Protein AF-A0A0H2MCK0-F1 (afdb_monomer)

Organism: NCBI:txid1489064

Sequence (229 aa):
MLGPLFRTRRDDGDRNYIALLSLKLLLLAFFIMLNAISSYEEEKARAVLESVNNTFRGDASHMERYASFDQALDNLDDKADLVTEIERLFETTIPAVEREQGSTQNFLRLKLPVDAMFLGDEVELASGRELLLKRLAQSLQKLDAEGSYYEFEFLYGTTARNTDTQVVSFDLILKRLEVTANEVLTAGIPKERLAVGLQPNRAGSVFVVIRIYDQVPPNITFSSYREER

Solvent-accessible surface area (backbone atoms only — not comparable to full-atom values): 13348 Å² total; per-residue (Å²): 139,90,82,84,91,81,80,86,85,77,73,68,66,60,53,53,53,50,52,51,50,53,50,52,51,50,51,50,53,48,52,53,52,53,48,54,52,52,52,51,50,51,53,49,52,48,52,50,51,48,48,51,48,53,63,62,64,69,44,83,82,52,75,80,70,78,72,84,86,83,77,63,87,83,59,53,64,64,39,36,51,47,51,50,51,53,50,49,56,45,46,77,74,35,82,71,56,40,77,45,92,87,53,54,60,48,29,44,40,38,38,29,43,42,65,73,50,20,44,72,95,49,60,48,66,27,91,64,46,68,60,49,43,31,51,50,25,53,61,54,49,53,42,52,74,72,60,36,30,60,40,40,35,42,30,43,28,30,66,59,94,88,66,100,69,81,80,73,52,66,67,54,54,53,47,30,51,51,48,51,50,52,49,39,46,73,34,58,42,55,72,95,34,56,46,77,51,76,34,74,71,38,53,66,28,30,34,46,35,38,39,53,36,83,50,76,75,78,84,84,47,85,84,73,68,71,83,85,127

Secondary structure (DSSP, 8-state):
----------SHHHHHHHHHHHHHHHHHHHHHHHHHHHHHHHHHHHHHHHHHHHHHHSSTTTTTS-S--SSTTSSHHHHHHHHHHHHHHHHHH-TT-EEPTT--SSEEEEEEEGGGTBSTTSSSBPTTHHHHHHHHHHHHHHHHHTT-EEEEEEEEEEPPS---S----HHHHHHHHHHHHHHHHHHT--GGGEEEEEEET-TTEEEEEEEEESSPPP---GGG-----

Radius of gyration: 33.07 Å; Cα contacts (8 Å, |Δi|>4): 226; chains: 1; bounding box: 68×60×114 Å

InterPro domains:
  IPR025713 Motility protein B-like, N-terminal domain [PF13677] (26-56)

Nearest PDB structures (foldseek):
  3khn-assembly1_A  TM=6.097E-01  e=7.964E-07  Nitratidesulfovibrio vulgaris str. Hildenborough
  2zov-assembly1_A-2  TM=6.038E-01  e=8.479E-07  Salmonella enterica subsp. enterica serovar Typhimurium
  3s0w-assembly1_A  TM=5.881E-01  e=5.228E-06  Helicobacter pylori 26695
  3s0h-assembly1_A  TM=5.928E-01  e=8.636E-06  Helicobacter pylori
  3s0y-assembly1_A  TM=5.884E-01  e=2.356E-05  Helicobacter pylori 26695

pLDDT: mean 77.0, std 18.53, range [34.53, 97.38]

Foldseek 3Di:
DDDDDDDDPDDPVVVVVVVVVVVVVVVVVVVVVVVVVVVVVVVVVVVVVVVVCVVVVPPPVPVVPPQDPDPCPPCLVVLQVLLVVLVVLCCVQQVQKDWDPPADSQKTKIKHFPVS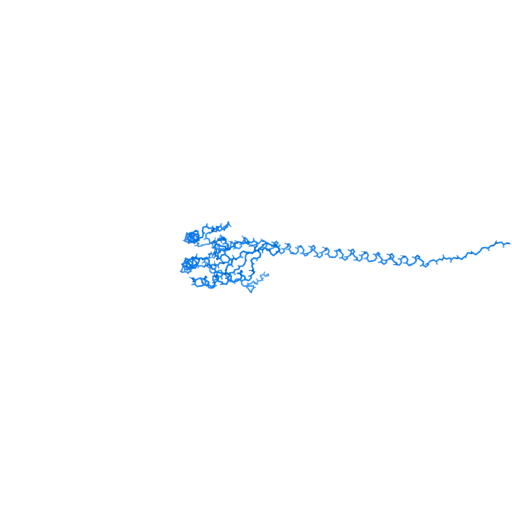QAPDLALHGDPCNLVSLLVNLVSVVVCVVVQKDKAKEKEAEDEPPDDPPDPSDPVSVVSSQVNVLVSNVVSPDDPVRYYYYYDYPGHRIMMIMMGIGRHDPPPDDVVVDDDPD

Structure (mmCIF, N/CA/C/O backbone):
data_AF-A0A0H2MCK0-F1
#
_entry.id   AF-A0A0H2MCK0-F1
#
loop_
_atom_site.group_PDB
_atom_site.id
_atom_site.type_symbol
_atom_site.label_atom_id
_atom_site.label_alt_id
_atom_site.label_comp_id
_atom_site.label_asym_id
_atom_site.label_entity_id
_atom_site.label_seq_id
_atom_site.pdbx_PDB_ins_code
_atom_site.Cartn_x
_atom_site.Cartn_y
_atom_site.Cartn_z
_atom_site.occupancy
_atom_site.B_iso_or_equiv
_atom_site.auth_seq_id
_atom_site.auth_comp_id
_atom_site.auth_asym_id
_atom_site.auth_atom_id
_atom_site.pdbx_PDB_model_num
ATOM 1 N N . MET A 1 1 ? 53.437 -29.732 -97.370 1.00 44.78 1 MET A N 1
ATOM 2 C CA . MET A 1 1 ? 53.640 -28.432 -96.696 1.00 44.78 1 MET A CA 1
ATOM 3 C C . MET A 1 1 ? 52.509 -28.239 -95.697 1.00 44.78 1 MET A C 1
ATOM 5 O O . MET A 1 1 ? 51.372 -28.081 -96.116 1.00 44.78 1 MET A O 1
ATOM 9 N N . LEU A 1 2 ? 52.809 -28.373 -94.401 1.00 56.62 2 LEU A N 1
ATOM 10 C CA . LEU A 1 2 ? 51.898 -28.070 -93.290 1.00 56.62 2 LEU A CA 1
ATOM 11 C C . LEU A 1 2 ? 52.012 -26.578 -92.933 1.00 56.62 2 LEU A C 1
ATOM 13 O O . LEU A 1 2 ? 53.124 -26.065 -92.847 1.00 56.62 2 LEU A O 1
ATOM 17 N N . GLY A 1 3 ? 50.881 -25.920 -92.667 1.00 47.59 3 GLY A N 1
ATOM 18 C CA . GLY A 1 3 ? 50.793 -24.571 -92.094 1.00 47.59 3 GLY A CA 1
ATOM 19 C C . GLY A 1 3 ? 49.384 -24.323 -91.524 1.00 47.59 3 GLY A C 1
ATOM 20 O O . GLY A 1 3 ? 48.430 -24.871 -92.073 1.00 47.59 3 GLY A O 1
ATOM 21 N N . PRO A 1 4 ? 49.234 -23.618 -90.386 1.00 60.22 4 PRO A N 1
ATOM 22 C CA . PRO A 1 4 ? 48.355 -24.075 -89.309 1.00 60.22 4 PRO A CA 1
ATOM 23 C C . PRO A 1 4 ? 46.981 -23.393 -89.237 1.00 60.22 4 PRO A C 1
ATOM 25 O O . PRO A 1 4 ? 46.808 -22.214 -89.533 1.00 60.22 4 PRO A O 1
ATOM 28 N N . LEU A 1 5 ? 46.017 -24.161 -88.726 1.00 59.56 5 LEU A N 1
ATOM 29 C CA . LEU A 1 5 ? 44.735 -23.698 -88.205 1.00 59.56 5 LEU A CA 1
ATOM 30 C C . LEU A 1 5 ? 44.951 -23.031 -86.837 1.00 59.56 5 LEU A C 1
ATOM 32 O O . LEU A 1 5 ? 45.031 -23.723 -85.824 1.00 59.56 5 LEU A O 1
ATOM 36 N N . PHE A 1 6 ? 44.983 -21.701 -86.778 1.00 58.12 6 PHE A N 1
ATOM 37 C CA . PHE A 1 6 ? 44.775 -20.976 -85.521 1.00 58.12 6 PHE A CA 1
ATOM 38 C C . PHE A 1 6 ? 43.353 -20.417 -85.488 1.00 58.12 6 PHE A C 1
ATOM 40 O O . PHE A 1 6 ? 43.065 -19.346 -86.013 1.00 58.12 6 PHE A O 1
ATOM 47 N N . ARG A 1 7 ? 42.442 -21.170 -84.860 1.00 59.59 7 ARG A N 1
ATOM 48 C CA . ARG A 1 7 ? 41.160 -20.640 -84.383 1.00 59.59 7 ARG A CA 1
ATOM 49 C C . ARG A 1 7 ? 41.410 -19.915 -83.063 1.00 59.59 7 ARG A C 1
ATOM 51 O O . ARG A 1 7 ? 41.673 -20.551 -82.047 1.00 59.59 7 ARG A O 1
ATOM 58 N N . THR A 1 8 ? 41.297 -18.595 -83.070 1.00 57.81 8 THR A N 1
ATOM 59 C CA . THR A 1 8 ? 41.189 -17.767 -81.865 1.00 57.81 8 THR A CA 1
ATOM 60 C C . THR A 1 8 ? 39.861 -18.074 -81.172 1.00 57.81 8 THR A C 1
ATOM 62 O O . THR A 1 8 ? 38.806 -17.596 -81.580 1.00 57.81 8 THR A O 1
ATOM 65 N N . ARG A 1 9 ? 39.898 -18.891 -80.116 1.00 56.44 9 ARG A N 1
ATOM 66 C CA . ARG A 1 9 ? 38.809 -18.998 -79.138 1.00 56.44 9 ARG A CA 1
ATOM 67 C C . ARG A 1 9 ? 39.071 -17.925 -78.077 1.00 56.44 9 ARG A C 1
ATOM 69 O O . ARG A 1 9 ? 39.998 -18.076 -77.290 1.00 56.44 9 ARG A O 1
ATOM 76 N N . ARG A 1 10 ? 38.323 -16.820 -78.116 1.00 55.72 10 ARG A N 1
ATOM 77 C CA . ARG A 1 10 ? 38.438 -15.684 -77.185 1.00 55.72 10 ARG A CA 1
ATOM 78 C C . ARG A 1 10 ? 37.078 -15.393 -76.533 1.00 55.72 10 ARG A C 1
ATOM 80 O O . ARG A 1 10 ? 36.082 -15.298 -77.240 1.00 55.72 10 ARG A O 1
ATOM 87 N N . ASP A 1 11 ? 37.112 -15.209 -75.213 1.00 56.41 11 ASP A N 1
ATOM 88 C CA . ASP A 1 11 ? 36.414 -14.149 -74.459 1.00 56.41 11 ASP A CA 1
ATOM 89 C C . ASP A 1 11 ? 34.951 -14.224 -73.982 1.00 56.41 11 ASP A C 1
ATOM 91 O O . ASP A 1 11 ? 34.509 -13.246 -73.381 1.00 56.41 11 ASP A O 1
ATOM 95 N N . ASP A 1 12 ? 34.205 -15.325 -74.097 1.00 56.00 12 ASP A N 1
ATOM 96 C CA . ASP A 1 12 ? 32.858 -15.363 -73.469 1.00 56.00 12 ASP A CA 1
ATOM 97 C C . ASP A 1 12 ? 32.864 -15.786 -71.987 1.00 56.00 12 ASP A C 1
ATOM 99 O O . ASP A 1 12 ? 32.041 -15.317 -71.200 1.00 56.00 12 ASP A O 1
ATOM 103 N N . GLY A 1 13 ? 33.818 -16.629 -71.571 1.00 58.12 13 GLY A N 1
ATOM 104 C CA . GLY A 1 13 ? 33.942 -17.069 -70.175 1.00 58.12 13 GLY A CA 1
ATOM 105 C C . GLY A 1 13 ? 34.328 -15.927 -69.232 1.00 58.12 13 GLY A C 1
ATOM 106 O O . GLY A 1 13 ? 33.640 -15.684 -68.242 1.00 58.12 13 GLY A O 1
ATOM 107 N N . ASP A 1 14 ? 35.374 -15.171 -69.576 1.00 64.56 14 ASP A N 1
ATOM 108 C CA . ASP A 1 14 ? 35.915 -14.098 -68.730 1.00 64.56 14 ASP A CA 1
ATOM 109 C C . ASP A 1 14 ? 34.922 -12.955 -68.508 1.00 64.56 14 ASP A C 1
ATOM 111 O O . ASP A 1 14 ? 34.825 -12.434 -67.400 1.00 64.56 14 ASP A O 1
ATOM 115 N N . ARG A 1 15 ? 34.107 -12.596 -69.508 1.00 69.56 15 ARG A N 1
ATOM 116 C CA . ARG A 1 15 ? 33.104 -11.526 -69.361 1.00 69.56 15 ARG A CA 1
ATOM 117 C C . ARG A 1 15 ? 32.009 -11.884 -68.362 1.00 69.56 15 ARG A C 1
ATOM 119 O O . ARG A 1 15 ? 31.581 -11.021 -67.598 1.00 69.56 15 ARG A O 1
ATOM 126 N N . ASN A 1 16 ? 31.582 -13.146 -68.336 1.00 74.38 16 ASN A N 1
ATOM 127 C CA . ASN A 1 16 ? 30.562 -13.603 -67.396 1.00 74.38 16 ASN A CA 1
ATOM 128 C C . ASN A 1 16 ? 31.119 -13.701 -65.966 1.00 74.38 16 ASN A C 1
ATOM 130 O O . ASN A 1 16 ? 30.451 -13.305 -65.012 1.00 74.38 16 ASN A O 1
ATOM 134 N N . TYR A 1 17 ? 32.372 -14.145 -65.808 1.00 79.38 17 TYR A N 1
ATOM 135 C CA . TYR A 1 17 ? 33.045 -14.134 -64.506 1.00 79.38 17 TYR A CA 1
ATOM 136 C C . TYR A 1 17 ? 33.283 -12.716 -63.989 1.00 79.38 17 TYR A C 1
ATOM 138 O O . TYR A 1 17 ? 33.040 -12.465 -62.811 1.00 79.38 17 TYR A O 1
ATOM 146 N N . ILE A 1 18 ? 33.674 -11.776 -64.854 1.00 83.31 18 ILE A N 1
ATOM 147 C CA . ILE A 1 18 ? 33.818 -10.360 -64.493 1.00 83.31 18 ILE A CA 1
ATOM 148 C C . ILE A 1 18 ? 32.465 -9.784 -64.057 1.00 83.31 18 ILE A C 1
ATOM 150 O O . ILE A 1 18 ? 32.388 -9.176 -62.994 1.00 83.31 18 ILE A O 1
ATOM 154 N N . ALA A 1 19 ? 31.385 -10.035 -64.803 1.00 79.06 19 ALA A N 1
ATOM 155 C CA . ALA A 1 19 ? 30.046 -9.561 -64.446 1.00 79.06 19 ALA A CA 1
ATOM 156 C C . ALA A 1 19 ? 29.551 -10.134 -63.104 1.00 79.06 19 ALA A C 1
ATOM 158 O O . ALA A 1 19 ? 29.024 -9.400 -62.265 1.00 79.06 19 ALA A O 1
ATOM 159 N N . LEU A 1 20 ? 29.765 -11.432 -62.865 1.00 84.62 20 LEU A N 1
ATOM 160 C CA . LEU A 1 20 ? 29.432 -12.083 -61.596 1.00 84.62 20 LEU A CA 1
ATOM 161 C C . LEU A 1 20 ? 30.263 -11.529 -60.437 1.00 84.62 20 LEU A C 1
ATOM 163 O O . LEU A 1 20 ? 29.712 -11.264 -59.369 1.00 84.62 20 LEU A O 1
ATOM 167 N N . LEU A 1 21 ? 31.565 -11.320 -60.637 1.00 87.69 21 LEU A N 1
ATOM 168 C CA . LEU A 1 21 ? 32.451 -10.761 -59.620 1.00 87.69 21 LEU A CA 1
ATOM 169 C C . LEU A 1 21 ? 32.049 -9.321 -59.276 1.00 87.69 21 LEU A C 1
ATOM 171 O O . LEU A 1 21 ? 31.919 -8.988 -58.100 1.00 87.69 21 LEU A O 1
ATOM 175 N N . SER A 1 22 ? 31.766 -8.491 -60.285 1.00 90.00 22 SER A N 1
ATOM 176 C CA . SER A 1 22 ? 31.265 -7.127 -60.097 1.00 90.00 22 SER A CA 1
ATOM 177 C C . SER A 1 22 ? 29.949 -7.103 -59.319 1.00 90.00 22 SER A C 1
ATOM 179 O O . SER A 1 22 ? 29.805 -6.305 -58.395 1.00 90.00 22 SER A O 1
ATOM 181 N N . LEU A 1 23 ? 29.014 -8.011 -59.622 1.00 91.81 23 LEU A N 1
ATOM 182 C CA . LEU A 1 23 ? 27.750 -8.120 -58.892 1.00 91.81 23 LEU A CA 1
ATOM 183 C C . LEU A 1 23 ? 27.964 -8.536 -57.429 1.00 91.81 23 LEU A C 1
ATOM 185 O O . LEU A 1 23 ? 27.338 -7.978 -56.529 1.00 91.81 23 LEU A O 1
ATOM 189 N N . LYS A 1 24 ? 28.862 -9.493 -57.169 1.00 88.00 24 LYS A N 1
ATOM 190 C CA . LYS A 1 24 ? 29.186 -9.932 -55.802 1.00 88.00 24 LYS A CA 1
ATOM 191 C C . LYS A 1 24 ? 29.847 -8.822 -54.989 1.00 88.00 24 LYS A C 1
ATOM 193 O O . LYS A 1 24 ? 29.494 -8.653 -53.826 1.00 88.00 24 LYS A O 1
ATOM 198 N N . LEU A 1 25 ? 30.745 -8.048 -55.596 1.00 91.81 25 LEU A N 1
ATOM 199 C CA . LEU A 1 25 ? 31.379 -6.902 -54.944 1.00 91.81 25 LEU A CA 1
ATOM 200 C C . LEU A 1 25 ? 30.382 -5.769 -54.676 1.00 91.81 25 LEU A C 1
ATOM 202 O O . LEU A 1 25 ? 30.429 -5.177 -53.602 1.00 91.81 25 LEU A O 1
ATOM 206 N N . LEU A 1 26 ? 29.445 -5.512 -55.594 1.00 94.50 26 LEU A N 1
ATOM 207 C CA . LEU A 1 26 ? 28.382 -4.525 -55.390 1.00 94.50 26 LEU A CA 1
ATOM 208 C C . LEU A 1 26 ? 27.462 -4.933 -54.235 1.00 94.50 26 LEU A C 1
ATOM 210 O O . LEU A 1 26 ? 27.181 -4.116 -53.363 1.00 94.50 26 LEU A O 1
ATOM 214 N N . LEU A 1 27 ? 27.045 -6.201 -54.185 1.00 92.81 27 LEU A N 1
ATOM 215 C CA . LEU A 1 27 ? 26.244 -6.721 -53.075 1.00 92.81 27 LEU A CA 1
ATOM 216 C C . LEU A 1 27 ? 27.007 -6.668 -51.750 1.00 92.81 27 LEU A C 1
ATOM 218 O O . LEU A 1 27 ? 26.441 -6.252 -50.746 1.00 92.81 27 LEU A O 1
ATOM 222 N N . LEU A 1 28 ? 28.289 -7.039 -51.734 1.00 92.06 28 LEU A N 1
ATOM 223 C CA . LEU A 1 28 ? 29.119 -6.957 -50.531 1.00 92.06 28 LEU A CA 1
ATOM 224 C C . LEU A 1 28 ? 29.246 -5.511 -50.033 1.00 92.06 28 LEU A C 1
ATOM 226 O O . LEU A 1 28 ? 29.044 -5.255 -48.850 1.00 92.06 28 LEU A O 1
ATOM 230 N N . ALA A 1 29 ? 29.523 -4.564 -50.932 1.00 90.00 29 ALA A N 1
ATOM 231 C CA . ALA A 1 29 ? 29.585 -3.143 -50.600 1.00 90.00 29 ALA A CA 1
ATOM 232 C C . ALA A 1 29 ? 28.236 -2.622 -50.079 1.00 90.00 29 ALA A C 1
ATOM 234 O O . ALA A 1 29 ? 28.202 -1.8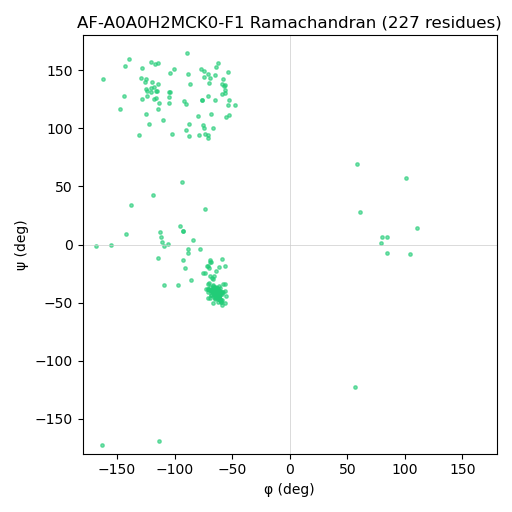77 -49.101 1.00 90.00 29 ALA A O 1
ATOM 235 N N . PHE A 1 30 ? 27.126 -3.063 -50.677 1.00 91.12 30 PHE A N 1
ATOM 236 C CA . PHE A 1 30 ? 25.779 -2.743 -50.215 1.00 91.12 30 PHE A CA 1
ATOM 237 C C . PHE A 1 30 ? 25.510 -3.285 -48.804 1.00 91.12 30 PHE A C 1
ATOM 239 O O . PHE A 1 30 ? 25.021 -2.549 -47.953 1.00 91.12 30 PHE A O 1
ATOM 246 N N . PHE A 1 31 ? 25.890 -4.532 -48.514 1.00 87.62 31 PHE A N 1
ATOM 247 C CA . PHE A 1 31 ? 25.740 -5.117 -47.179 1.00 87.62 31 PHE A CA 1
ATOM 248 C C . PHE A 1 31 ? 26.604 -4.420 -46.123 1.00 87.62 31 PHE A C 1
ATOM 250 O O . PHE A 1 31 ? 26.129 -4.198 -45.011 1.00 87.62 31 PHE A O 1
ATOM 257 N N . ILE A 1 32 ? 27.840 -4.039 -46.458 1.00 84.50 32 ILE A N 1
ATOM 258 C CA . ILE A 1 32 ? 28.708 -3.259 -45.561 1.00 84.50 32 ILE A CA 1
ATOM 259 C C . ILE A 1 32 ? 28.069 -1.896 -45.261 1.00 84.50 32 ILE A C 1
ATOM 261 O O . ILE A 1 32 ? 28.028 -1.483 -44.106 1.00 84.50 32 ILE A O 1
ATOM 265 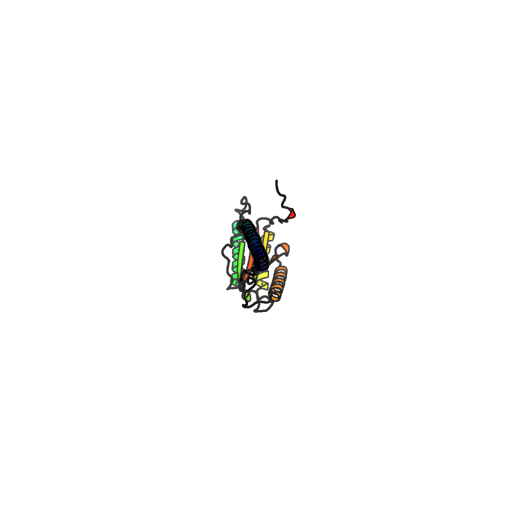N N . MET A 1 33 ? 27.524 -1.224 -46.278 1.00 83.56 33 MET A N 1
ATOM 266 C CA . MET A 1 33 ? 26.844 0.064 -46.122 1.00 83.56 33 MET A CA 1
ATOM 267 C C . MET A 1 33 ? 25.572 -0.052 -45.270 1.00 83.56 33 MET A C 1
ATOM 269 O O . MET A 1 33 ? 25.371 0.754 -44.365 1.00 83.56 33 MET A O 1
ATOM 273 N N . LEU A 1 34 ? 24.746 -1.075 -45.509 1.00 82.25 34 LEU A N 1
ATOM 274 C CA . LEU A 1 34 ? 23.533 -1.337 -44.730 1.00 82.25 34 LEU A CA 1
ATOM 275 C C . LEU A 1 34 ? 23.861 -1.619 -43.256 1.00 82.25 34 LEU A C 1
ATOM 277 O O . LEU A 1 34 ? 23.205 -1.091 -42.363 1.00 82.25 34 LEU A O 1
ATOM 281 N N . ASN A 1 35 ? 24.904 -2.414 -43.001 1.00 74.38 35 ASN A N 1
ATOM 282 C CA . ASN A 1 35 ? 25.360 -2.729 -41.650 1.00 74.38 35 ASN A CA 1
ATOM 283 C C . ASN A 1 35 ? 25.899 -1.476 -40.935 1.00 74.38 35 ASN A C 1
ATOM 285 O O . ASN A 1 35 ? 25.522 -1.207 -39.799 1.00 74.38 35 ASN A O 1
ATOM 289 N N . ALA A 1 36 ? 26.687 -0.647 -41.627 1.00 75.00 36 ALA A N 1
ATOM 290 C CA . ALA A 1 36 ? 27.185 0.610 -41.072 1.00 75.00 36 ALA A CA 1
ATOM 291 C C . ALA A 1 36 ? 26.052 1.583 -40.687 1.00 75.00 36 ALA A C 1
ATOM 293 O O . ALA A 1 36 ? 26.119 2.207 -39.630 1.00 75.00 36 ALA A O 1
ATOM 294 N N . ILE A 1 37 ? 24.996 1.687 -41.504 1.00 70.06 37 ILE A N 1
ATOM 295 C CA . ILE A 1 37 ? 23.820 2.516 -41.187 1.00 70.06 37 ILE A CA 1
ATOM 296 C C . ILE A 1 37 ? 23.038 1.920 -40.005 1.00 70.06 37 ILE A C 1
ATOM 298 O O . ILE A 1 37 ? 22.688 2.647 -39.080 1.00 70.06 37 ILE A O 1
ATOM 302 N N . SER A 1 38 ? 22.828 0.601 -39.985 1.00 62.34 38 SER A N 1
ATOM 303 C CA . SER A 1 38 ? 22.095 -0.078 -38.908 1.00 62.34 38 SER A CA 1
ATOM 304 C C . SER A 1 38 ? 22.816 0.013 -37.556 1.00 62.34 38 SER A C 1
ATOM 306 O O . SER A 1 38 ? 22.171 0.220 -36.531 1.00 62.34 38 SER A O 1
ATOM 308 N N . SER A 1 39 ? 24.150 -0.093 -37.544 1.00 60.25 39 SER A N 1
ATOM 309 C CA . SER A 1 39 ? 24.962 0.079 -36.332 1.00 60.25 39 SER A CA 1
ATOM 310 C C . SER A 1 39 ? 24.917 1.521 -35.819 1.00 60.25 39 SER A C 1
ATOM 312 O O . SER A 1 39 ? 24.901 1.742 -34.611 1.00 60.25 39 SER A O 1
ATOM 314 N N . TYR A 1 40 ? 24.870 2.503 -36.724 1.00 59.41 40 TYR A N 1
ATOM 315 C CA . TYR A 1 40 ? 24.756 3.917 -36.368 1.00 59.41 40 TYR A CA 1
ATOM 316 C C . TYR A 1 40 ? 23.382 4.260 -35.773 1.00 59.41 40 TYR A C 1
ATOM 318 O O . TYR A 1 40 ? 23.289 5.066 -34.847 1.00 59.41 40 TYR A O 1
ATOM 326 N N . GLU A 1 41 ? 22.310 3.636 -36.269 1.00 60.09 41 GLU A N 1
ATOM 327 C CA . GLU A 1 41 ? 20.968 3.773 -35.693 1.00 60.09 41 GLU A CA 1
ATOM 328 C C . GLU A 1 41 ? 20.858 3.118 -34.311 1.00 60.09 41 GLU A C 1
ATOM 330 O O . GLU A 1 41 ? 20.264 3.716 -33.414 1.00 60.09 41 GLU A O 1
ATOM 335 N N . GLU A 1 42 ? 21.473 1.950 -34.093 1.00 59.12 42 GLU A N 1
ATOM 336 C CA . GLU A 1 42 ? 21.489 1.293 -32.778 1.00 59.12 42 GLU A CA 1
ATOM 337 C C . GLU A 1 42 ? 22.285 2.100 -31.739 1.00 59.12 42 GLU A C 1
ATOM 339 O O . GLU A 1 42 ? 21.835 2.271 -30.603 1.00 59.12 42 GLU A O 1
ATOM 344 N N . GLU A 1 43 ? 23.434 2.661 -32.128 1.00 57.34 43 GLU A N 1
ATOM 345 C CA . GLU A 1 43 ? 24.253 3.508 -31.256 1.00 57.34 43 GLU A CA 1
ATOM 346 C C . GLU A 1 43 ? 23.547 4.831 -30.925 1.00 57.34 43 GLU A C 1
ATOM 348 O O . GLU A 1 43 ? 23.530 5.252 -29.768 1.00 57.34 43 GLU A O 1
ATOM 353 N N . LYS A 1 44 ? 22.857 5.445 -31.896 1.00 56.59 44 LYS A N 1
ATOM 354 C CA . LYS A 1 44 ? 22.000 6.615 -31.651 1.00 56.59 44 LYS A CA 1
ATOM 355 C C . LYS A 1 44 ? 20.803 6.297 -30.769 1.00 56.59 44 LYS A C 1
ATOM 357 O O . LYS A 1 44 ? 20.492 7.087 -29.884 1.00 56.59 44 LYS A O 1
ATOM 362 N N . ALA A 1 45 ? 20.135 5.167 -30.984 1.00 57.62 45 ALA A N 1
ATOM 363 C CA . ALA A 1 45 ? 19.014 4.749 -30.153 1.00 57.62 45 ALA A CA 1
ATOM 364 C C . ALA A 1 45 ? 19.473 4.498 -28.710 1.00 57.62 45 ALA A C 1
ATOM 366 O O . ALA A 1 45 ? 18.820 4.962 -27.778 1.00 57.62 45 ALA A O 1
ATOM 367 N N . ARG A 1 46 ? 20.635 3.857 -28.514 1.00 60.84 46 ARG A N 1
ATOM 368 C CA . ARG A 1 46 ? 21.265 3.720 -27.192 1.00 60.84 46 ARG A CA 1
ATOM 369 C C . ARG A 1 46 ? 21.624 5.066 -26.583 1.00 60.84 46 ARG A C 1
ATOM 371 O O . ARG A 1 46 ? 21.269 5.283 -25.434 1.00 60.84 46 ARG A O 1
ATOM 378 N N . ALA A 1 47 ? 22.247 5.973 -27.332 1.00 61.88 47 ALA A N 1
ATOM 379 C CA . ALA A 1 47 ? 22.618 7.297 -26.835 1.00 61.88 47 ALA A CA 1
ATOM 380 C C . ALA A 1 47 ? 21.392 8.145 -26.458 1.00 61.88 47 ALA A C 1
ATOM 382 O O . ALA A 1 47 ? 21.412 8.845 -25.450 1.00 61.88 47 ALA A O 1
ATOM 383 N N . VAL A 1 48 ? 20.294 8.052 -27.217 1.00 61.16 48 VAL A N 1
ATOM 384 C CA . VAL A 1 48 ? 19.024 8.716 -26.888 1.00 61.16 48 VAL A CA 1
ATOM 385 C C . VAL A 1 48 ? 18.386 8.079 -25.655 1.00 61.16 48 VAL A C 1
ATOM 387 O O . VAL A 1 48 ? 17.985 8.803 -24.750 1.00 61.16 48 VAL A O 1
ATOM 390 N N . LEU A 1 49 ? 18.329 6.747 -25.570 1.00 64.94 49 LEU A N 1
ATOM 391 C CA . LEU A 1 49 ? 17.805 6.046 -24.393 1.00 64.94 49 LEU A CA 1
ATOM 392 C C . LEU A 1 49 ? 18.648 6.315 -23.143 1.00 64.94 49 LEU A C 1
ATOM 394 O O . LEU A 1 49 ? 18.092 6.471 -22.062 1.00 64.94 49 LEU A O 1
ATOM 398 N N . GLU A 1 50 ? 19.968 6.403 -23.276 1.00 62.53 50 GLU A N 1
ATOM 399 C CA . GLU A 1 50 ? 20.893 6.739 -22.196 1.00 62.53 50 GLU A CA 1
ATOM 400 C C . GLU A 1 50 ? 20.778 8.210 -21.795 1.00 62.53 50 GLU A C 1
ATOM 402 O O . GLU A 1 50 ? 20.775 8.502 -20.605 1.00 62.53 50 GLU A O 1
ATOM 407 N N . SER A 1 51 ? 20.590 9.125 -22.751 1.00 53.91 51 SER A N 1
ATOM 408 C CA . SER A 1 51 ? 20.319 10.538 -22.473 1.00 53.91 51 SER A CA 1
ATOM 409 C C . SER A 1 51 ? 18.985 10.713 -21.757 1.00 53.91 51 SER A C 1
ATOM 411 O O . SER A 1 51 ? 18.943 11.392 -20.744 1.00 53.91 51 SER A O 1
ATOM 413 N N . VAL A 1 52 ? 17.914 10.066 -22.224 1.00 59.34 52 VAL A N 1
ATOM 414 C CA . VAL A 1 52 ? 16.599 10.064 -21.563 1.00 59.34 52 VAL A CA 1
ATOM 415 C C . VAL A 1 52 ? 16.735 9.476 -20.161 1.00 59.34 52 VAL A C 1
ATOM 417 O O . VAL A 1 52 ? 16.330 10.096 -19.186 1.00 59.34 52 VAL A O 1
ATOM 420 N N . ASN A 1 53 ? 17.378 8.319 -20.025 1.00 58.47 53 ASN A N 1
ATOM 421 C CA . ASN A 1 53 ? 17.582 7.686 -18.729 1.00 58.47 53 ASN A CA 1
ATOM 422 C C . ASN A 1 53 ? 18.455 8.542 -17.798 1.00 58.47 53 ASN A C 1
ATOM 424 O O . ASN A 1 53 ? 18.147 8.615 -16.622 1.00 58.47 53 ASN A O 1
ATOM 428 N N . ASN A 1 54 ? 19.491 9.235 -18.277 1.00 58.38 54 ASN A N 1
ATOM 429 C CA . ASN A 1 54 ? 20.289 10.152 -17.453 1.00 58.38 54 ASN A CA 1
ATOM 430 C C . ASN A 1 54 ? 19.521 11.425 -17.083 1.00 58.38 54 ASN A C 1
ATOM 432 O O . ASN A 1 54 ? 19.614 11.865 -15.941 1.00 58.38 54 ASN A O 1
ATOM 436 N N . THR A 1 55 ? 18.724 11.978 -17.999 1.00 59.91 55 THR A N 1
ATOM 437 C CA . THR A 1 55 ? 17.861 13.135 -17.728 1.00 59.91 55 THR A CA 1
ATOM 438 C C . THR A 1 55 ? 16.763 12.790 -16.716 1.00 59.91 55 THR A C 1
ATOM 440 O O . THR A 1 55 ? 16.475 13.605 -15.850 1.00 59.91 55 THR A O 1
ATOM 443 N N . PHE A 1 56 ? 16.206 11.574 -16.749 1.00 56.59 56 PHE A N 1
ATOM 444 C CA . PHE A 1 56 ? 15.168 11.132 -15.804 1.00 56.59 56 PHE A CA 1
ATOM 445 C C . PHE A 1 56 ? 15.704 10.398 -14.560 1.00 56.59 56 PHE A C 1
ATOM 447 O O . PHE A 1 56 ? 14.974 10.231 -13.585 1.00 56.59 56 PHE A O 1
ATOM 454 N N . ARG A 1 57 ? 16.978 9.980 -14.537 1.00 51.41 57 ARG A N 1
ATOM 455 C CA . ARG A 1 57 ? 17.659 9.481 -13.324 1.00 51.41 57 ARG A CA 1
ATOM 456 C C . ARG A 1 57 ? 18.004 10.604 -12.354 1.00 51.41 57 ARG A C 1
ATOM 458 O O . ARG A 1 57 ? 18.129 10.346 -11.161 1.00 51.41 57 ARG A O 1
ATOM 465 N N . GLY A 1 58 ? 18.135 11.830 -12.848 1.00 47.75 58 GLY A N 1
ATOM 466 C CA . GLY A 1 58 ? 18.409 13.016 -12.049 1.00 47.75 58 GLY A CA 1
ATOM 467 C C . GLY A 1 58 ? 17.159 13.786 -11.630 1.00 47.75 58 GLY A C 1
ATOM 468 O O . GLY A 1 58 ? 17.125 14.972 -11.903 1.00 47.75 58 GLY A O 1
ATOM 469 N N . ASP A 1 59 ? 16.163 13.149 -10.998 1.00 45.66 59 ASP A N 1
ATOM 470 C CA . ASP A 1 59 ? 15.202 13.872 -10.123 1.00 45.66 59 ASP A CA 1
ATOM 471 C C . ASP A 1 59 ? 14.292 12.976 -9.249 1.00 45.66 59 ASP A C 1
ATOM 473 O O . ASP A 1 59 ? 13.523 13.469 -8.432 1.00 45.66 59 ASP A O 1
ATOM 477 N N . ALA A 1 60 ? 14.370 11.640 -9.320 1.00 43.44 60 ALA A N 1
ATOM 478 C CA . ALA A 1 60 ? 13.560 10.799 -8.418 1.00 43.44 60 ALA A CA 1
ATOM 479 C C . ALA A 1 60 ? 14.005 10.881 -6.938 1.00 43.44 60 ALA A C 1
ATOM 481 O O . ALA A 1 60 ? 13.268 10.470 -6.048 1.00 43.44 60 ALA A O 1
ATOM 482 N N . SER A 1 61 ? 15.203 11.414 -6.673 1.00 40.06 61 SER A N 1
ATOM 483 C CA . SER A 1 61 ? 15.757 11.677 -5.334 1.00 40.06 61 SER A CA 1
ATOM 484 C C . SER A 1 61 ? 15.768 13.163 -4.948 1.00 40.06 61 SER A C 1
ATOM 486 O O . SER A 1 61 ? 16.257 13.525 -3.879 1.00 40.06 61 SER A O 1
ATOM 488 N N . HIS A 1 62 ? 15.277 14.048 -5.818 1.00 38.09 62 HIS A N 1
ATOM 489 C CA . HIS A 1 62 ? 15.267 15.497 -5.598 1.00 38.09 62 HIS A CA 1
ATOM 490 C C . HIS A 1 62 ? 13.848 16.072 -5.470 1.00 38.09 62 HIS A C 1
ATOM 492 O O . HIS A 1 62 ? 13.693 17.155 -4.902 1.00 38.09 62 HIS A O 1
ATOM 498 N N . MET A 1 63 ? 12.810 15.291 -5.794 1.00 37.59 63 MET A N 1
ATOM 499 C CA . MET A 1 63 ? 11.426 15.589 -5.400 1.00 37.59 63 MET A CA 1
ATOM 500 C C . MET A 1 63 ? 11.216 15.683 -3.871 1.00 37.59 63 MET A C 1
ATOM 502 O O . MET A 1 63 ? 10.200 16.203 -3.424 1.00 37.59 63 MET A O 1
ATOM 506 N N . GLU A 1 64 ? 12.185 15.252 -3.054 1.00 41.75 64 GLU A N 1
ATOM 507 C CA . GLU A 1 64 ? 12.192 15.445 -1.593 1.00 41.75 64 GLU A CA 1
ATOM 508 C C . GLU A 1 64 ? 12.596 16.867 -1.147 1.00 41.75 64 GLU A C 1
ATOM 510 O O . GLU A 1 64 ? 12.566 17.155 0.047 1.00 41.75 64 GLU A O 1
ATOM 515 N N . ARG A 1 65 ? 12.983 17.778 -2.057 1.00 36.94 65 ARG A N 1
ATOM 516 C CA . ARG A 1 65 ? 13.648 19.043 -1.677 1.00 36.94 65 ARG A CA 1
ATOM 517 C C . ARG A 1 65 ? 12.881 20.345 -1.915 1.00 36.94 65 ARG A C 1
ATOM 519 O O . ARG A 1 65 ? 13.453 21.412 -1.714 1.00 36.94 65 ARG A O 1
ATOM 526 N N . TYR A 1 66 ? 11.594 20.276 -2.248 1.00 35.69 66 TYR A N 1
ATOM 527 C CA . TYR A 1 66 ? 10.717 21.454 -2.332 1.00 35.69 66 TYR A CA 1
ATOM 528 C C . TYR A 1 66 ? 9.541 21.382 -1.348 1.00 35.69 66 TYR A C 1
ATOM 530 O O . TYR A 1 66 ? 8.413 21.723 -1.684 1.00 35.69 66 TYR A O 1
ATOM 538 N N . ALA A 1 67 ? 9.794 20.958 -0.109 1.00 38.78 67 ALA A N 1
ATOM 539 C CA . ALA A 1 67 ? 8.995 21.428 1.018 1.00 38.78 67 ALA A CA 1
ATOM 540 C C . ALA A 1 67 ? 9.701 22.683 1.542 1.00 38.78 67 ALA A C 1
ATOM 542 O O . ALA A 1 67 ? 10.740 22.589 2.194 1.00 38.78 67 ALA A O 1
ATOM 543 N N . SER A 1 68 ? 9.210 23.856 1.143 1.00 34.53 68 SER A N 1
ATOM 544 C CA . SER A 1 68 ? 9.758 25.148 1.551 1.00 34.53 68 SER A CA 1
ATOM 545 C C . SER A 1 68 ? 9.858 25.225 3.074 1.00 34.53 68 SER A C 1
ATOM 547 O O . SER A 1 68 ? 8.858 25.270 3.787 1.00 34.53 68 SER A O 1
ATOM 549 N N . PHE A 1 69 ? 11.095 25.228 3.556 1.00 41.81 69 PHE A N 1
ATOM 550 C CA . PHE A 1 69 ? 11.454 25.502 4.934 1.00 41.81 69 PHE A CA 1
ATOM 551 C C . PHE A 1 69 ? 11.323 27.008 5.152 1.00 41.81 69 PHE A C 1
ATOM 553 O O . PHE A 1 69 ? 12.180 27.752 4.690 1.00 41.81 69 PHE A O 1
ATOM 560 N N . ASP A 1 70 ? 10.244 27.455 5.799 1.00 36.03 70 ASP A N 1
ATOM 561 C CA . ASP A 1 70 ? 10.275 28.760 6.480 1.00 36.03 70 ASP A CA 1
ATOM 562 C C . ASP A 1 70 ? 9.278 28.945 7.644 1.00 36.03 70 ASP A C 1
ATOM 564 O O . ASP A 1 70 ? 9.304 29.991 8.286 1.00 36.03 70 ASP A O 1
ATOM 568 N N . GLN A 1 71 ? 8.433 27.961 8.003 1.00 36.34 71 GLN A N 1
ATOM 569 C CA . GLN A 1 71 ? 7.513 28.110 9.159 1.00 36.34 71 GLN A CA 1
ATOM 570 C C . GLN A 1 71 ? 7.292 26.853 10.035 1.00 36.34 71 GLN A C 1
ATOM 572 O O . GLN A 1 71 ? 6.448 26.874 10.922 1.00 36.34 71 GLN A O 1
ATOM 577 N N . ALA A 1 72 ? 8.046 25.765 9.850 1.00 42.88 72 ALA A N 1
ATOM 578 C CA . ALA A 1 72 ? 7.666 24.442 10.372 1.00 42.88 72 ALA A CA 1
ATOM 579 C C . ALA A 1 72 ? 8.269 24.023 11.731 1.00 42.88 72 ALA A C 1
ATOM 581 O O . ALA A 1 72 ? 8.237 22.842 12.043 1.00 42.88 72 ALA A O 1
ATOM 582 N N . LEU A 1 73 ? 8.837 24.912 12.554 1.00 43.97 73 LEU A N 1
ATOM 583 C CA . LEU A 1 73 ? 9.478 24.450 13.802 1.00 43.97 73 LEU A CA 1
ATOM 584 C C . LEU A 1 73 ? 8.492 23.963 14.885 1.00 43.97 73 LEU A C 1
ATOM 586 O O . LEU A 1 73 ? 8.924 23.245 15.776 1.00 43.97 73 LEU A O 1
ATOM 590 N N . ASP A 1 74 ? 7.206 24.320 14.800 1.00 45.47 74 ASP A N 1
ATOM 591 C CA . ASP A 1 74 ? 6.196 24.006 15.832 1.00 45.47 74 ASP A CA 1
ATOM 592 C C . ASP A 1 74 ? 5.457 22.668 15.586 1.00 45.47 74 ASP A C 1
ATOM 594 O O . ASP A 1 74 ? 4.954 22.067 16.522 1.00 45.47 74 ASP A O 1
ATOM 598 N N . ASN A 1 75 ? 5.453 22.148 14.345 1.00 55.22 75 ASN A N 1
ATOM 599 C CA . ASN A 1 75 ? 4.673 20.956 13.943 1.00 55.22 75 ASN A CA 1
ATOM 600 C C . ASN A 1 75 ? 5.538 19.721 13.606 1.00 55.22 75 ASN A C 1
ATOM 602 O O . ASN A 1 75 ? 5.036 18.737 13.057 1.00 55.22 75 ASN A O 1
ATOM 606 N N . LEU A 1 76 ? 6.856 19.775 13.832 1.00 59.47 76 LEU A N 1
ATOM 607 C CA . LEU A 1 76 ? 7.749 18.649 13.523 1.00 59.47 76 LEU A CA 1
ATOM 608 C C . LEU A 1 76 ? 7.525 17.461 14.471 1.00 59.47 76 LEU A C 1
ATOM 610 O O . LEU A 1 76 ? 7.548 16.314 14.018 1.00 59.47 76 LEU A O 1
ATOM 614 N N . ASP A 1 77 ? 7.298 17.745 15.755 1.00 64.88 77 ASP A N 1
ATOM 615 C CA . ASP A 1 77 ? 7.155 16.724 16.797 1.00 64.88 77 ASP A CA 1
ATOM 616 C C . ASP A 1 77 ? 5.859 15.914 16.605 1.00 64.88 77 ASP A C 1
ATOM 618 O O . ASP A 1 77 ? 5.905 14.683 16.587 1.00 64.88 77 ASP A O 1
ATOM 622 N N . ASP A 1 78 ? 4.737 16.575 16.300 1.00 71.38 78 ASP A N 1
ATOM 623 C CA . ASP A 1 78 ? 3.435 15.916 16.104 1.00 71.38 78 ASP A CA 1
ATOM 624 C C . ASP A 1 78 ? 3.438 14.921 14.926 1.00 71.38 78 ASP A C 1
ATOM 626 O O . ASP A 1 78 ? 2.868 13.827 14.995 1.00 71.38 78 ASP A O 1
ATOM 630 N N . LYS A 1 79 ? 4.137 15.254 13.831 1.00 76.50 79 LYS A N 1
ATOM 631 C CA . LYS A 1 79 ? 4.255 14.365 12.661 1.00 76.50 79 LYS A CA 1
ATOM 632 C C . LYS A 1 79 ? 5.130 13.151 12.945 1.00 76.50 79 LYS A C 1
ATOM 634 O O . LYS A 1 79 ? 4.801 12.039 12.522 1.00 76.50 79 LYS A O 1
ATOM 639 N N . ALA A 1 80 ? 6.238 13.354 13.655 1.00 78.19 80 ALA A N 1
ATOM 640 C CA . ALA A 1 80 ? 7.131 12.272 14.051 1.00 78.19 80 ALA A CA 1
ATOM 641 C C . ALA A 1 80 ? 6.431 11.293 15.009 1.00 78.19 80 ALA A C 1
ATOM 643 O O . ALA A 1 80 ? 6.560 10.071 14.851 1.00 78.19 80 ALA A O 1
ATOM 644 N N . ASP A 1 81 ? 5.640 11.819 15.944 1.00 82.94 81 ASP A N 1
ATOM 645 C CA . ASP A 1 81 ? 4.840 11.025 16.872 1.00 82.94 81 ASP A CA 1
ATOM 646 C C . ASP A 1 81 ? 3.779 10.202 16.143 1.00 82.94 81 ASP A C 1
ATOM 648 O O . ASP A 1 81 ? 3.643 9.005 16.410 1.00 82.94 81 ASP A O 1
ATOM 652 N N . LEU A 1 82 ? 3.097 10.781 15.154 1.00 84.12 82 LEU A N 1
ATOM 653 C CA . LEU A 1 82 ? 2.129 10.044 14.349 1.00 84.12 82 LEU A CA 1
ATOM 654 C C . LEU A 1 82 ? 2.774 8.939 13.510 1.00 84.12 82 LEU A C 1
ATOM 656 O O . LEU A 1 82 ? 2.261 7.820 13.466 1.00 84.12 82 LEU A O 1
ATOM 660 N N . VAL A 1 83 ? 3.886 9.226 12.826 1.00 85.38 83 VAL A N 1
ATOM 661 C CA . VAL A 1 83 ? 4.609 8.201 12.056 1.00 85.38 83 VAL A CA 1
ATOM 662 C C . VAL A 1 83 ? 4.986 7.034 12.968 1.00 85.38 83 VAL A C 1
ATOM 664 O O . VAL A 1 83 ? 4.827 5.874 12.586 1.00 85.38 83 VAL A O 1
ATOM 667 N N . THR A 1 84 ? 5.410 7.338 14.194 1.00 86.50 84 THR A N 1
ATOM 668 C CA . THR A 1 84 ? 5.730 6.340 15.216 1.00 86.50 84 THR A CA 1
ATOM 669 C C . THR A 1 84 ? 4.481 5.596 15.714 1.00 86.50 84 THR A C 1
ATOM 671 O O . THR A 1 84 ? 4.532 4.384 15.924 1.00 86.50 84 THR A O 1
ATOM 674 N N . GLU A 1 85 ? 3.344 6.278 15.894 1.00 89.75 85 GLU A N 1
ATOM 675 C CA . GLU A 1 85 ? 2.050 5.667 16.245 1.00 89.75 85 GLU A CA 1
ATOM 676 C C . GLU A 1 85 ? 1.616 4.658 15.175 1.00 89.75 85 GLU A C 1
ATOM 678 O O . GLU A 1 85 ? 1.257 3.523 15.500 1.00 89.75 85 GLU A O 1
ATOM 683 N N . ILE A 1 86 ? 1.696 5.049 13.901 1.00 91.50 86 ILE A N 1
ATOM 684 C CA . ILE A 1 86 ? 1.324 4.202 12.768 1.00 91.50 86 ILE A CA 1
ATOM 685 C C . ILE A 1 86 ? 2.274 3.009 12.652 1.00 91.50 86 ILE A C 1
ATOM 687 O O . ILE A 1 86 ? 1.814 1.880 12.494 1.00 91.50 86 ILE A O 1
ATOM 691 N N . GLU A 1 87 ? 3.584 3.217 12.775 1.00 89.69 87 GLU A N 1
ATOM 692 C CA . GLU A 1 87 ? 4.560 2.124 12.762 1.00 89.69 87 GLU A CA 1
ATOM 693 C C . GLU A 1 87 ? 4.248 1.085 13.848 1.00 89.69 87 GLU A C 1
ATOM 695 O O . GLU A 1 87 ? 4.069 -0.095 13.540 1.00 89.69 87 GLU A O 1
ATOM 700 N N . ARG A 1 88 ? 4.036 1.525 15.095 1.00 90.75 88 ARG A N 1
ATOM 701 C CA . ARG A 1 88 ? 3.658 0.635 16.208 1.00 90.75 88 ARG A CA 1
ATOM 702 C C . ARG A 1 88 ? 2.335 -0.086 15.957 1.00 90.75 88 ARG A C 1
ATOM 704 O O . ARG A 1 88 ? 2.179 -1.254 16.321 1.00 90.75 88 ARG A O 1
ATOM 711 N N . LEU A 1 89 ? 1.360 0.583 15.345 1.00 93.25 89 LEU A N 1
ATOM 712 C CA . LEU A 1 89 ? 0.082 -0.032 14.988 1.00 93.25 89 LEU A CA 1
ATOM 713 C C . LEU A 1 89 ? 0.284 -1.220 14.027 1.00 93.25 89 LEU A C 1
ATOM 715 O O . LEU A 1 89 ? -0.342 -2.273 14.200 1.00 93.25 89 LEU A O 1
ATOM 719 N N . PHE A 1 90 ? 1.182 -1.080 13.053 1.00 93.69 90 PHE A N 1
ATOM 720 C CA . PHE A 1 90 ? 1.532 -2.173 12.152 1.00 93.69 90 PHE A CA 1
ATOM 721 C C . PHE A 1 90 ? 2.349 -3.261 12.851 1.00 93.69 90 PHE A C 1
ATOM 723 O O . PHE A 1 90 ? 1.990 -4.427 12.723 1.00 93.69 90 PHE A O 1
ATOM 730 N N . GLU A 1 91 ? 3.370 -2.914 13.638 1.00 92.25 91 GLU A N 1
ATOM 731 C CA . GLU A 1 91 ? 4.210 -3.886 14.363 1.00 92.25 91 GLU A CA 1
ATOM 732 C C . GLU A 1 91 ? 3.402 -4.764 15.323 1.00 92.25 91 GLU A C 1
ATOM 734 O O . GLU A 1 91 ? 3.609 -5.975 15.411 1.00 92.25 91 GLU A O 1
ATOM 739 N N . THR A 1 92 ? 2.435 -4.165 16.022 1.00 91.56 92 THR A N 1
ATOM 740 C CA . THR A 1 92 ? 1.572 -4.885 16.971 1.00 91.56 92 THR A CA 1
ATOM 741 C C . THR A 1 92 ? 0.602 -5.846 16.290 1.00 91.56 92 THR A C 1
ATOM 743 O O . THR A 1 92 ? 0.199 -6.838 16.899 1.00 91.56 92 THR A O 1
ATOM 746 N N . THR A 1 93 ? 0.223 -5.574 15.039 1.00 90.00 93 THR A N 1
ATOM 747 C CA . THR A 1 93 ? -0.744 -6.397 14.299 1.00 90.00 93 THR A CA 1
ATOM 748 C C . THR A 1 93 ? -0.061 -7.407 13.376 1.00 90.00 93 THR A C 1
ATOM 750 O O . THR A 1 93 ? -0.561 -8.516 13.183 1.00 90.00 93 THR A O 1
ATOM 753 N N . ILE A 1 94 ? 1.080 -7.035 12.796 1.00 91.25 94 ILE A N 1
ATOM 754 C CA . ILE A 1 94 ? 1.831 -7.813 11.814 1.00 91.25 94 ILE A CA 1
ATOM 755 C C . ILE A 1 94 ? 3.302 -7.852 12.255 1.00 91.25 94 ILE A C 1
ATOM 757 O O . ILE A 1 94 ? 4.075 -6.972 11.889 1.00 91.25 94 ILE A O 1
ATOM 761 N N . PRO A 1 95 ? 3.729 -8.904 12.981 1.00 85.38 95 PRO A N 1
ATOM 762 C CA . PRO A 1 95 ? 5.096 -9.000 13.507 1.00 85.38 95 PRO A CA 1
ATOM 763 C C . PRO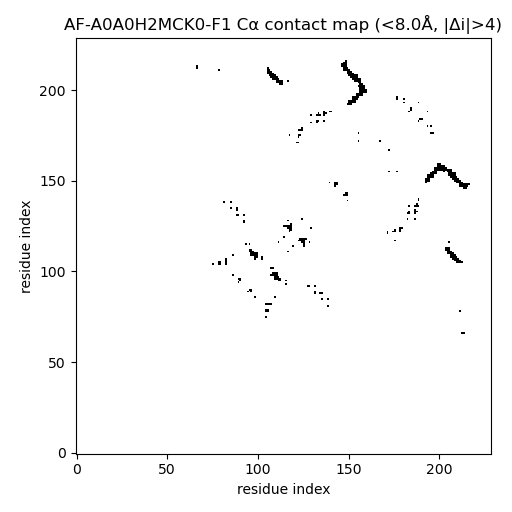 A 1 95 ? 6.201 -9.019 12.440 1.00 85.38 95 PRO A C 1
ATOM 765 O O . PRO A 1 95 ? 7.361 -8.787 12.752 1.00 85.38 95 PRO A O 1
ATOM 768 N N . ALA A 1 96 ? 5.851 -9.339 11.191 1.00 85.88 96 ALA A N 1
ATOM 769 C CA . ALA A 1 96 ? 6.776 -9.417 10.062 1.00 85.88 96 ALA A CA 1
ATOM 770 C C . ALA A 1 96 ? 6.883 -8.103 9.263 1.00 85.88 96 ALA A C 1
ATOM 772 O O . ALA A 1 96 ? 7.393 -8.118 8.144 1.00 85.88 96 ALA A O 1
ATOM 773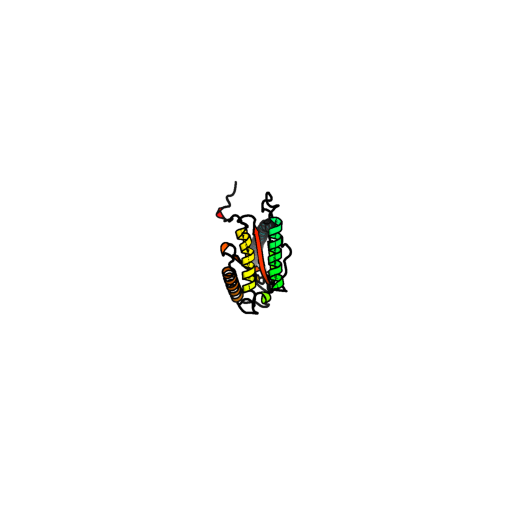 N N . VAL A 1 97 ? 6.346 -6.992 9.777 1.00 92.12 97 VAL A N 1
ATOM 774 C CA . VAL A 1 97 ? 6.485 -5.682 9.132 1.00 92.12 97 VAL A CA 1
ATOM 775 C C . VAL A 1 97 ? 7.928 -5.183 9.229 1.00 92.12 97 VAL A C 1
ATOM 777 O O . VAL A 1 97 ? 8.578 -5.305 10.263 1.00 92.12 97 VAL A O 1
ATOM 780 N N . GLU A 1 98 ? 8.424 -4.603 8.141 1.00 90.62 98 GLU A N 1
ATOM 781 C CA . GLU A 1 98 ? 9.753 -4.002 8.056 1.00 90.62 98 GLU A CA 1
ATOM 782 C C . GLU A 1 98 ? 9.626 -2.539 7.613 1.00 90.62 98 GLU A C 1
ATOM 784 O O . GLU A 1 98 ? 9.024 -2.249 6.577 1.00 90.62 98 GLU A O 1
ATOM 789 N N . ARG A 1 99 ? 10.236 -1.603 8.346 1.00 89.12 99 ARG A N 1
ATOM 790 C CA . ARG A 1 99 ? 10.395 -0.216 7.885 1.00 89.12 99 ARG A CA 1
ATOM 791 C C . ARG A 1 99 ? 11.510 -0.140 6.841 1.00 89.12 99 ARG A C 1
ATOM 793 O O . ARG A 1 99 ? 12.643 -0.546 7.103 1.00 89.12 99 ARG A O 1
ATOM 800 N N . GLU A 1 100 ? 11.217 0.384 5.649 1.00 85.38 100 GLU A N 1
ATOM 801 C CA . GLU A 1 100 ? 12.243 0.541 4.614 1.00 85.38 100 GLU A CA 1
ATOM 802 C C . GLU A 1 100 ? 13.193 1.706 4.924 1.00 85.38 100 GLU A C 1
ATOM 804 O O . GLU A 1 100 ? 12.795 2.764 5.430 1.00 85.38 100 GLU A O 1
ATOM 809 N N . GLN A 1 101 ? 14.466 1.507 4.563 1.00 70.00 101 GLN A N 1
ATOM 810 C CA . GLN A 1 101 ? 15.497 2.543 4.615 1.00 70.00 101 GLN A CA 1
ATOM 811 C C . GLN A 1 101 ? 15.058 3.758 3.785 1.00 70.00 101 GLN A C 1
ATOM 813 O O . GLN A 1 101 ? 14.643 3.608 2.637 1.00 70.00 101 GLN A O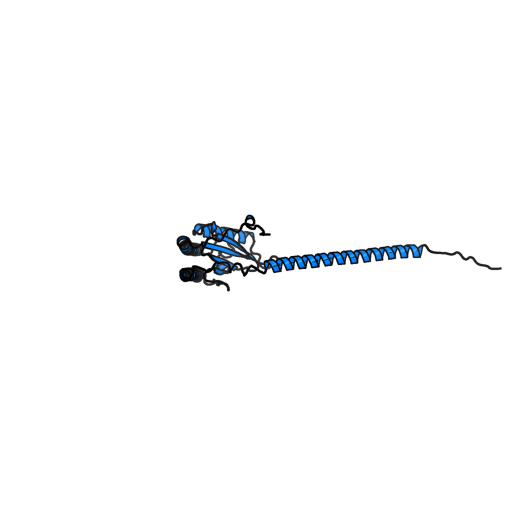 1
ATOM 818 N N . GLY A 1 102 ? 15.153 4.952 4.374 1.00 71.00 102 GLY A N 1
ATOM 819 C CA . GLY A 1 102 ? 14.700 6.211 3.769 1.00 71.00 102 GLY A CA 1
ATOM 820 C C . GLY A 1 102 ? 13.391 6.762 4.342 1.00 71.00 102 GLY A C 1
ATOM 821 O O . GLY A 1 102 ? 13.049 7.900 4.052 1.00 71.00 102 GLY A O 1
ATOM 822 N N . SER A 1 103 ? 12.682 6.014 5.192 1.00 68.94 103 SER A N 1
ATOM 823 C CA . SER A 1 103 ? 11.511 6.539 5.910 1.00 68.94 103 SER A CA 1
ATOM 824 C C . SER A 1 103 ? 11.910 7.655 6.892 1.00 68.94 103 SER A C 1
ATOM 826 O O . SER A 1 103 ? 12.726 7.424 7.787 1.00 68.94 103 SER A O 1
ATOM 828 N N . THR A 1 104 ? 11.299 8.834 6.778 1.00 76.19 104 THR A N 1
ATOM 829 C CA . THR A 1 104 ? 11.537 10.032 7.607 1.00 76.19 104 THR A CA 1
ATOM 830 C C . THR A 1 104 ? 10.311 10.375 8.472 1.00 76.19 104 THR A C 1
ATOM 832 O O . THR A 1 104 ? 9.386 9.576 8.596 1.00 76.19 104 THR A O 1
ATOM 835 N N . GLN A 1 105 ? 10.290 11.554 9.098 1.00 74.56 105 GLN A N 1
ATOM 836 C CA . GLN A 1 105 ? 9.141 12.068 9.864 1.00 74.56 105 GLN A CA 1
ATOM 837 C C . GLN A 1 105 ? 7.930 12.459 8.994 1.00 74.56 105 GLN A C 1
ATOM 839 O O . GLN A 1 105 ? 6.813 12.513 9.487 1.00 74.56 105 GLN A O 1
ATOM 844 N N . ASN A 1 106 ? 8.142 12.701 7.696 1.00 80.50 106 ASN A N 1
ATOM 845 C CA . ASN A 1 106 ? 7.085 13.066 6.741 1.00 80.50 106 ASN A CA 1
ATOM 846 C C . ASN A 1 106 ? 6.822 11.950 5.717 1.00 80.50 106 ASN A C 1
ATOM 848 O O . ASN A 1 106 ? 6.034 12.120 4.788 1.00 80.50 106 ASN A O 1
ATOM 852 N N . PHE A 1 107 ? 7.521 10.822 5.845 1.00 84.69 107 PHE A N 1
ATOM 853 C CA . PHE A 1 107 ? 7.466 9.722 4.896 1.00 84.69 107 PHE A CA 1
ATOM 854 C C . PHE A 1 107 ? 7.650 8.392 5.616 1.00 84.69 107 PHE A C 1
ATOM 856 O O . PHE A 1 107 ? 8.722 8.110 6.144 1.00 84.69 107 PHE A O 1
ATOM 863 N N . LEU A 1 108 ? 6.631 7.546 5.587 1.00 90.25 108 LEU A N 1
ATOM 864 C CA . LEU A 1 108 ? 6.688 6.204 6.142 1.00 90.25 108 LEU A CA 1
ATOM 865 C C . LEU A 1 108 ? 6.479 5.190 5.028 1.00 90.25 108 LEU A C 1
ATOM 867 O O . LEU A 1 108 ? 5.465 5.229 4.335 1.00 90.25 108 LEU A O 1
ATOM 871 N N . ARG A 1 109 ? 7.417 4.255 4.878 1.00 93.88 109 ARG A N 1
ATOM 872 C CA . ARG A 1 109 ? 7.272 3.119 3.970 1.00 93.88 109 ARG A CA 1
ATOM 873 C C . ARG A 1 109 ? 7.475 1.818 4.725 1.00 93.88 109 ARG A C 1
ATOM 875 O O . ARG A 1 109 ? 8.580 1.498 5.160 1.00 93.88 109 ARG A O 1
ATOM 882 N N . LEU A 1 110 ? 6.390 1.067 4.846 1.00 94.12 110 LEU A N 1
ATOM 883 C CA . LEU A 1 110 ? 6.356 -0.239 5.483 1.00 94.12 110 LEU A CA 1
ATOM 884 C C . LEU A 1 110 ? 6.289 -1.317 4.411 1.00 94.12 110 LEU A C 1
ATOM 886 O O . LEU A 1 110 ? 5.467 -1.250 3.499 1.00 94.12 110 LEU A O 1
ATOM 890 N N . LYS A 1 111 ? 7.144 -2.322 4.537 1.00 95.69 111 LYS A N 1
ATOM 891 C CA . LYS A 1 111 ? 7.163 -3.526 3.718 1.00 95.69 111 LYS A CA 1
ATOM 892 C C . LYS A 1 111 ? 6.585 -4.675 4.534 1.00 95.69 111 LYS A C 1
ATOM 894 O O . LYS A 1 111 ? 6.993 -4.907 5.667 1.00 95.69 111 LYS A O 1
ATOM 899 N N . LEU A 1 112 ? 5.652 -5.409 3.941 1.00 94.69 112 LEU A N 1
ATOM 900 C CA . LEU A 1 112 ? 4.994 -6.550 4.567 1.00 94.69 112 LEU A CA 1
ATOM 901 C C . LEU A 1 112 ? 5.048 -7.754 3.627 1.00 94.69 112 LEU A C 1
ATOM 903 O O . LEU A 1 112 ? 4.886 -7.573 2.418 1.00 94.69 112 LEU A O 1
ATOM 907 N N . PRO A 1 113 ? 5.224 -8.986 4.131 1.00 94.75 113 PRO A N 1
ATOM 908 C CA . PRO A 1 113 ? 4.984 -10.182 3.333 1.00 94.75 113 PRO A CA 1
ATOM 909 C C . PRO A 1 113 ? 3.542 -10.205 2.811 1.00 94.75 113 PRO A C 1
ATOM 911 O O . PRO A 1 113 ? 2.616 -9.833 3.532 1.00 94.75 113 PRO A O 1
ATOM 914 N N . VAL A 1 114 ? 3.331 -10.676 1.579 1.00 94.19 114 VAL A N 1
ATOM 915 C CA . VAL A 1 114 ? 1.978 -10.799 0.993 1.00 94.19 114 VAL A CA 1
ATOM 916 C C . VAL A 1 114 ? 1.063 -11.644 1.886 1.00 94.19 114 VAL A C 1
ATOM 918 O O . VAL A 1 114 ? -0.053 -11.223 2.186 1.00 94.19 114 VAL A O 1
ATOM 921 N N . ASP A 1 115 ? 1.566 -12.767 2.393 1.00 92.62 115 ASP A N 1
ATOM 922 C CA . ASP A 1 115 ? 0.819 -13.696 3.258 1.00 92.62 115 ASP A CA 1
ATOM 923 C C . ASP A 1 115 ? 0.519 -13.106 4.645 1.00 92.62 115 ASP A C 1
ATOM 925 O O . ASP A 1 115 ? -0.288 -13.628 5.412 1.00 92.62 115 ASP A O 1
ATOM 929 N N . ALA A 1 116 ? 1.174 -11.994 4.987 1.00 93.06 116 ALA A N 1
ATOM 930 C CA . ALA A 1 116 ? 0.874 -11.226 6.180 1.00 93.06 116 ALA A CA 1
ATOM 931 C C . ALA A 1 116 ? -0.204 -10.160 5.936 1.00 93.06 116 ALA A C 1
ATOM 933 O O . ALA A 1 116 ? -0.654 -9.542 6.896 1.00 93.06 116 ALA A O 1
ATOM 934 N N . MET A 1 117 ? -0.645 -9.924 4.702 1.00 94.31 117 MET A N 1
ATOM 935 C CA . MET A 1 117 ? -1.775 -9.037 4.408 1.00 94.31 117 MET A CA 1
ATOM 936 C C . MET A 1 117 ? -3.008 -9.819 3.941 1.00 94.31 117 MET A C 1
ATOM 938 O O . MET A 1 117 ? -4.125 -9.459 4.305 1.00 94.31 117 MET A O 1
ATOM 942 N N . PHE A 1 118 ? -2.810 -10.908 3.200 1.00 95.12 118 PHE A N 1
ATOM 943 C CA . PHE A 1 118 ? -3.873 -11.716 2.601 1.00 95.12 118 PHE A CA 1
ATOM 944 C C . PHE A 1 118 ? -3.891 -13.139 3.157 1.00 95.12 118 PHE A C 1
ATOM 946 O O . PHE A 1 118 ? -2.874 -13.648 3.628 1.00 95.12 118 PHE A O 1
ATOM 953 N N . LEU A 1 119 ? -5.050 -13.790 3.091 1.00 91.88 119 LEU A N 1
ATOM 954 C CA . LEU A 1 119 ? -5.206 -15.176 3.517 1.00 91.88 119 LEU A CA 1
ATOM 955 C C . LEU A 1 119 ? -4.678 -16.137 2.436 1.00 91.88 119 LEU A C 1
ATOM 957 O O . LEU A 1 119 ? -5.388 -16.488 1.500 1.00 91.88 119 LEU A O 1
ATOM 961 N N . GLY A 1 120 ? -3.418 -16.565 2.549 1.00 86.50 120 GLY A N 1
ATOM 962 C CA . GLY A 1 120 ? -2.816 -17.545 1.632 1.00 86.50 120 GLY A CA 1
ATOM 963 C C . GLY A 1 120 ? -2.885 -17.109 0.164 1.00 86.50 120 GLY A C 1
ATOM 964 O O . GLY A 1 120 ? -2.421 -16.024 -0.179 1.00 86.50 120 GLY A O 1
ATOM 965 N N . ASP A 1 121 ? -3.494 -17.932 -0.695 1.00 85.19 121 ASP A N 1
ATOM 966 C CA . ASP A 1 121 ? -3.714 -17.652 -2.127 1.00 85.19 121 ASP A CA 1
ATOM 967 C C . ASP A 1 121 ? -5.081 -16.999 -2.424 1.00 85.19 121 ASP A C 1
ATOM 969 O O . ASP A 1 121 ? -5.500 -16.888 -3.577 1.00 85.19 121 ASP A O 1
ATOM 973 N N . GLU A 1 122 ? -5.794 -16.537 -1.395 1.00 90.00 122 GLU A N 1
ATOM 974 C CA . GLU A 1 122 ? -7.129 -15.955 -1.537 1.00 90.00 122 GLU A CA 1
ATOM 975 C C . GLU A 1 122 ? -7.087 -14.445 -1.785 1.00 90.00 122 GLU A C 1
ATOM 977 O O . GLU A 1 122 ? -6.071 -13.772 -1.602 1.00 90.00 122 GLU A O 1
ATOM 982 N N . VAL A 1 123 ? -8.209 -13.888 -2.238 1.00 93.69 123 VAL A N 1
ATOM 983 C CA . VAL A 1 123 ? -8.358 -12.436 -2.425 1.00 93.69 123 VAL A CA 1
ATOM 984 C C . VAL A 1 123 ? -8.531 -11.723 -1.077 1.00 93.69 123 VAL A C 1
ATOM 986 O O . VAL A 1 123 ? -8.220 -10.540 -0.953 1.00 93.69 123 VAL A O 1
ATOM 989 N N . GLU A 1 124 ? -9.023 -12.445 -0.074 1.00 94.19 124 GLU A N 1
ATOM 990 C CA . GLU A 1 124 ? -9.431 -11.897 1.212 1.00 94.19 124 GLU A CA 1
ATOM 991 C C . GLU A 1 124 ? -8.244 -11.436 2.059 1.00 94.19 124 GLU A C 1
ATOM 993 O O . GLU A 1 124 ? -7.149 -12.014 2.043 1.00 94.19 124 GLU A O 1
ATOM 998 N N . LEU A 1 125 ? -8.481 -10.373 2.826 1.00 94.69 125 LEU A N 1
ATOM 999 C CA . LEU A 1 125 ? -7.531 -9.893 3.814 1.00 94.69 125 LEU A CA 1
ATOM 1000 C C . LEU A 1 125 ? -7.434 -10.896 4.963 1.00 94.69 125 LEU A C 1
ATOM 1002 O O . LEU A 1 125 ? -8.424 -11.480 5.400 1.00 94.69 125 LEU A O 1
ATOM 1006 N N . ALA A 1 126 ? -6.230 -11.071 5.496 1.00 94.88 126 ALA A N 1
ATOM 1007 C CA . ALA A 1 126 ? -6.050 -11.897 6.678 1.00 94.88 126 ALA A CA 1
ATOM 1008 C C . ALA A 1 126 ? -6.813 -11.304 7.883 1.00 94.88 126 ALA A C 1
ATOM 1010 O O . ALA A 1 126 ? -7.074 -10.100 7.967 1.00 94.88 126 ALA A O 1
ATOM 1011 N N . SER A 1 127 ? -7.148 -12.142 8.866 1.00 92.69 127 SER A N 1
ATOM 1012 C CA . SER A 1 127 ? -7.930 -11.707 10.029 1.00 92.69 127 SER A CA 1
ATOM 1013 C C . SER A 1 127 ? -7.271 -10.529 10.759 1.00 92.69 127 SER A C 1
ATOM 1015 O O . SER A 1 127 ? -6.055 -10.499 10.958 1.00 92.69 127 SER A O 1
ATOM 1017 N N . GLY A 1 128 ? -8.073 -9.541 11.158 1.00 91.62 128 GLY A N 1
ATOM 1018 C CA . GLY A 1 128 ? -7.607 -8.347 11.872 1.00 91.62 128 GLY A CA 1
ATOM 1019 C C . GLY A 1 128 ? -7.070 -7.213 10.987 1.00 91.62 128 GLY A C 1
ATOM 1020 O O . GLY A 1 128 ? -6.840 -6.124 11.510 1.00 91.62 128 GLY A O 1
ATOM 1021 N N . ARG A 1 129 ? -6.918 -7.412 9.667 1.00 94.50 129 ARG A N 1
ATOM 1022 C CA . ARG A 1 129 ? -6.451 -6.356 8.743 1.00 94.50 129 ARG A CA 1
ATOM 1023 C C . ARG A 1 129 ? -7.501 -5.260 8.544 1.00 94.50 129 ARG A C 1
ATOM 1025 O O . ARG A 1 129 ? -7.135 -4.097 8.479 1.00 94.50 129 ARG A O 1
ATOM 1032 N N . GLU A 1 130 ? -8.787 -5.593 8.575 1.00 93.81 130 GLU A N 1
ATOM 1033 C CA . GLU A 1 130 ? -9.880 -4.603 8.570 1.00 93.81 130 GLU A CA 1
ATOM 1034 C C . GLU A 1 130 ? -9.778 -3.649 9.775 1.00 93.81 130 GLU A C 1
ATOM 1036 O O . GLU A 1 130 ? -9.801 -2.426 9.641 1.00 93.81 130 GLU A O 1
ATOM 1041 N N . LEU A 1 131 ? -9.571 -4.199 10.981 1.00 94.62 131 LEU A N 1
ATOM 1042 C CA . LEU A 1 131 ? -9.405 -3.399 12.197 1.00 94.62 131 LEU A CA 1
ATOM 1043 C C . LEU A 1 131 ? -8.120 -2.559 12.164 1.00 94.62 131 LEU A C 1
ATOM 1045 O O . LEU A 1 131 ? -8.128 -1.422 12.637 1.00 94.62 131 LEU A O 1
ATOM 1049 N N . LEU A 1 132 ? -7.035 -3.107 11.610 1.00 95.31 132 LEU A N 1
ATOM 1050 C CA . LEU A 1 132 ? -5.784 -2.384 11.378 1.00 95.31 132 LEU A CA 1
ATOM 1051 C C . LEU A 1 132 ? -6.011 -1.170 10.474 1.00 95.31 132 LEU A C 1
ATOM 1053 O O . LEU A 1 132 ? -5.665 -0.056 10.860 1.00 95.31 132 LEU A O 1
ATOM 1057 N N . LEU A 1 133 ? -6.640 -1.375 9.314 1.00 95.81 133 LEU A N 1
ATOM 1058 C CA . LEU A 1 133 ? -6.940 -0.314 8.353 1.00 95.81 133 LEU A CA 1
ATOM 1059 C C . LEU A 1 133 ? -7.882 0.736 8.948 1.00 95.81 133 LEU A C 1
ATOM 1061 O O . LEU A 1 133 ? -7.667 1.929 8.758 1.00 95.81 133 LEU A O 1
ATOM 1065 N N . LYS A 1 134 ? -8.866 0.321 9.753 1.00 95.81 134 LYS A N 1
ATOM 1066 C CA . LYS A 1 134 ? -9.752 1.240 10.478 1.00 95.81 134 LYS A CA 1
ATOM 1067 C C . LYS A 1 134 ? -9.009 2.110 11.491 1.00 95.81 134 LYS A C 1
ATOM 1069 O O . LYS A 1 134 ? -9.263 3.308 11.569 1.00 95.81 134 LYS A O 1
ATOM 1074 N N . ARG A 1 135 ? -8.093 1.531 12.272 1.00 95.12 135 ARG A N 1
ATOM 1075 C CA . ARG A 1 135 ? -7.264 2.292 13.223 1.00 95.12 135 ARG A CA 1
ATOM 1076 C C . ARG A 1 135 ? -6.303 3.228 12.499 1.00 95.12 135 ARG A C 1
ATOM 1078 O O . ARG A 1 135 ? -6.155 4.370 12.913 1.00 95.12 135 ARG A O 1
ATOM 1085 N N . LEU A 1 136 ? -5.722 2.771 11.392 1.00 95.06 136 LEU A N 1
ATOM 1086 C CA . LEU A 1 136 ? -4.877 3.597 10.540 1.00 95.06 136 LEU A CA 1
ATOM 1087 C C . LEU A 1 136 ? -5.649 4.810 10.010 1.00 95.06 136 LEU A C 1
ATOM 1089 O O . LEU A 1 136 ? -5.180 5.937 10.141 1.00 95.06 136 LEU A O 1
ATOM 1093 N N . ALA A 1 137 ? -6.845 4.587 9.463 1.00 94.69 137 ALA A N 1
ATOM 1094 C CA . ALA A 1 137 ? -7.708 5.653 8.970 1.00 94.69 137 ALA A CA 1
ATOM 1095 C C . ALA A 1 137 ? -8.040 6.668 10.073 1.00 94.69 137 ALA A C 1
ATOM 1097 O O . ALA A 1 137 ? -7.988 7.868 9.831 1.00 94.69 137 ALA A O 1
ATOM 1098 N N . GLN A 1 138 ? -8.308 6.209 11.300 1.00 93.19 138 GLN A N 1
ATOM 1099 C CA . GLN A 1 138 ? -8.537 7.095 12.445 1.00 93.19 138 GLN A CA 1
ATOM 1100 C C . GLN A 1 138 ? -7.316 7.959 12.778 1.00 93.19 138 GLN A C 1
ATOM 1102 O O . GLN A 1 138 ? -7.481 9.150 13.028 1.00 93.19 138 GLN A O 1
ATOM 1107 N N . SER A 1 139 ? -6.106 7.393 12.782 1.00 91.56 139 SER A N 1
ATOM 1108 C CA . SER A 1 139 ? -4.882 8.165 13.031 1.00 91.56 139 SER A CA 1
ATOM 1109 C C . SER A 1 139 ? -4.620 9.175 11.905 1.00 91.56 139 SER A C 1
ATOM 1111 O O . SER A 1 139 ? -4.279 10.319 12.185 1.00 91.56 139 SER A O 1
ATOM 1113 N N . LEU A 1 140 ? -4.875 8.809 10.644 1.00 90.75 140 LEU A N 1
ATOM 1114 C CA . LEU A 1 140 ? -4.724 9.712 9.495 1.00 90.75 140 LEU A CA 1
ATOM 1115 C C . LEU A 1 140 ? -5.791 10.819 9.438 1.00 90.75 140 LEU A C 1
ATOM 1117 O O . LEU A 1 140 ? -5.492 11.940 9.045 1.00 90.75 140 LEU A O 1
ATOM 1121 N N . GLN A 1 141 ? -7.022 10.557 9.875 1.00 88.44 141 GLN A N 1
ATOM 1122 C CA . GLN A 1 141 ? -8.075 11.580 9.943 1.00 88.44 141 GLN A CA 1
ATOM 1123 C C . GLN A 1 141 ? -7.770 12.686 10.963 1.00 88.44 141 GLN A C 1
ATOM 1125 O O . GLN A 1 141 ? -8.233 13.813 10.785 1.00 88.44 141 GLN A O 1
ATOM 1130 N N . LYS A 1 142 ? -6.985 12.397 12.012 1.00 85.19 142 LYS A N 1
ATOM 1131 C CA . LYS A 1 142 ? -6.520 13.429 12.956 1.00 85.19 142 LYS A CA 1
ATOM 1132 C C . LYS A 1 142 ? -5.645 14.472 12.248 1.00 85.19 142 LYS A C 1
ATOM 1134 O O . LYS A 1 142 ? -5.857 15.659 12.461 1.00 85.19 142 LYS A O 1
ATOM 1139 N N . LEU A 1 143 ? -4.766 14.044 11.331 1.00 79.12 143 LEU A N 1
ATOM 1140 C CA . LEU A 1 143 ? -3.946 14.962 10.524 1.00 79.12 143 LEU A CA 1
ATOM 1141 C C . LEU A 1 143 ? -4.784 15.890 9.650 1.00 79.12 143 LEU A C 1
ATOM 1143 O O . LEU A 1 143 ? -4.504 17.084 9.575 1.00 79.12 143 LEU A O 1
ATOM 1147 N N . ASP A 1 144 ? -5.793 15.336 8.970 1.00 77.12 144 ASP A N 1
ATOM 1148 C CA . ASP A 1 144 ? -6.668 16.137 8.109 1.00 77.12 144 ASP A CA 1
ATOM 1149 C C . ASP A 1 144 ? -7.401 17.212 8.933 1.00 77.12 144 ASP A C 1
ATOM 1151 O O . ASP A 1 144 ? -7.590 18.332 8.458 1.00 77.12 144 ASP A O 1
ATOM 1155 N N . ALA A 1 145 ? -7.780 16.904 10.180 1.00 73.62 145 ALA A N 1
ATOM 1156 C CA . ALA A 1 145 ? -8.421 17.860 11.084 1.00 73.62 145 ALA A CA 1
ATOM 1157 C C . ALA A 1 145 ? -7.482 18.999 11.529 1.00 73.62 145 ALA A C 1
ATOM 1159 O O . ALA A 1 145 ? -7.945 20.113 11.773 1.00 73.62 145 ALA A O 1
ATOM 1160 N N . GLU A 1 146 ? -6.177 18.739 11.591 1.00 76.19 146 GLU A N 1
ATOM 1161 C CA . GLU A 1 146 ? -5.127 19.715 11.917 1.00 76.19 146 GLU A CA 1
ATOM 1162 C C . GLU A 1 146 ? -4.669 20.530 10.691 1.00 76.19 146 GLU A C 1
ATOM 1164 O O . GLU A 1 146 ? -3.768 21.362 10.787 1.00 76.19 146 GLU A O 1
ATOM 1169 N N . GLY A 1 147 ? -5.300 20.326 9.528 1.00 72.88 147 GLY A N 1
ATOM 1170 C CA . GLY A 1 147 ? -5.000 21.053 8.292 1.00 72.88 147 GLY A CA 1
ATOM 1171 C C . GLY A 1 147 ? -3.776 20.536 7.533 1.00 72.88 147 GLY A C 1
ATOM 1172 O O . GLY A 1 147 ? -3.397 21.137 6.528 1.00 72.88 147 GLY A O 1
ATOM 1173 N N . SER A 1 148 ? -3.182 19.423 7.974 1.00 79.62 148 SER A N 1
ATOM 1174 C CA . SER A 1 148 ? -2.113 18.741 7.242 1.00 79.62 148 SER A CA 1
ATOM 1175 C C . SER A 1 148 ? -2.686 17.931 6.080 1.00 79.62 148 SER A C 1
ATOM 1177 O O . SER A 1 148 ? -3.813 17.438 6.127 1.00 79.62 148 SER A O 1
ATOM 1179 N N . TYR A 1 149 ? -1.897 17.762 5.022 1.00 84.69 149 TYR A N 1
ATOM 1180 C CA . TYR A 1 149 ? -2.245 16.894 3.901 1.00 84.69 149 TYR A CA 1
ATOM 1181 C C . TYR A 1 149 ? -1.439 15.597 3.983 1.00 84.69 149 TYR A C 1
ATOM 1183 O O . TYR A 1 149 ? -0.297 15.583 4.431 1.00 84.69 149 TYR A O 1
ATOM 1191 N N . TYR A 1 150 ? -2.016 14.491 3.535 1.00 89.62 150 TYR A N 1
ATOM 1192 C CA . TYR A 1 150 ? -1.341 13.204 3.445 1.00 89.62 150 TYR A CA 1
ATOM 1193 C C . TYR A 1 150 ? -1.776 12.427 2.210 1.00 89.62 150 TYR A C 1
ATOM 1195 O O . TYR A 1 150 ? -2.907 12.569 1.750 1.00 89.62 150 TYR A O 1
ATOM 1203 N N . GLU A 1 151 ? -0.898 11.556 1.732 1.00 92.12 151 GLU A N 1
ATOM 1204 C CA . GLU A 1 151 ? -1.193 10.548 0.718 1.00 92.12 151 GLU A CA 1
ATOM 1205 C C . GLU A 1 151 ? -0.920 9.167 1.299 1.00 92.12 151 GLU A C 1
ATOM 1207 O O . GLU A 1 151 ? 0.102 8.946 1.951 1.00 92.12 151 GLU A O 1
ATOM 1212 N N . PHE A 1 152 ? -1.848 8.246 1.068 1.00 95.00 152 PHE A N 1
ATOM 1213 C CA . PHE A 1 152 ? -1.748 6.845 1.429 1.00 95.00 152 PHE A CA 1
ATOM 1214 C C . PHE A 1 152 ? -1.674 6.010 0.148 1.00 95.00 152 PHE A C 1
ATOM 1216 O O . PHE A 1 152 ? -2.588 6.032 -0.679 1.00 95.00 152 PHE A O 1
ATOM 1223 N N . GLU A 1 153 ? -0.600 5.242 -0.006 1.00 96.31 153 GLU A N 1
ATOM 1224 C CA . GLU A 1 153 ? -0.411 4.337 -1.133 1.00 96.31 153 GLU A CA 1
ATOM 1225 C C . GLU A 1 153 ? -0.319 2.884 -0.652 1.00 96.31 153 GLU A C 1
ATOM 1227 O O . GLU A 1 153 ? 0.412 2.563 0.289 1.00 96.31 153 GLU A O 1
ATOM 1232 N N . PHE A 1 154 ? -1.010 1.985 -1.350 1.00 97.38 154 PHE A N 1
ATOM 1233 C CA . PHE A 1 154 ? -0.837 0.543 -1.205 1.00 97.38 154 PHE A CA 1
ATOM 1234 C C . PHE A 1 154 ? -0.271 -0.046 -2.498 1.00 97.38 154 PHE A C 1
ATOM 1236 O O . PHE A 1 154 ? -0.918 -0.018 -3.547 1.00 97.38 154 PHE A O 1
ATOM 1243 N N . LEU A 1 155 ? 0.937 -0.605 -2.437 1.00 96.81 155 LEU A N 1
ATOM 1244 C CA . LEU A 1 155 ? 1.634 -1.126 -3.612 1.00 96.81 155 LEU A CA 1
ATOM 1245 C C . LEU A 1 155 ? 1.843 -2.634 -3.498 1.00 96.81 155 LEU A C 1
ATOM 1247 O O . LEU A 1 155 ? 2.447 -3.117 -2.541 1.00 96.81 155 LEU A O 1
ATOM 1251 N N . TYR A 1 156 ? 1.411 -3.383 -4.509 1.00 95.69 156 TYR A N 1
ATOM 1252 C CA . TYR A 1 156 ? 1.628 -4.823 -4.581 1.00 95.69 156 TYR A CA 1
ATOM 1253 C C . TYR A 1 156 ? 2.913 -5.152 -5.346 1.00 95.69 156 TYR A C 1
ATOM 1255 O O . TYR A 1 156 ? 3.090 -4.764 -6.503 1.00 95.69 156 TYR A O 1
ATOM 1263 N N . GLY A 1 157 ? 3.819 -5.891 -4.715 1.00 93.19 157 GLY A N 1
ATOM 1264 C CA . GLY A 1 157 ? 5.087 -6.300 -5.301 1.00 93.19 157 GLY A CA 1
ATOM 1265 C C . GLY A 1 157 ? 4.934 -7.346 -6.403 1.00 93.19 157 GLY A C 1
ATOM 1266 O O . GLY A 1 157 ? 4.334 -8.401 -6.205 1.00 93.19 157 GLY A O 1
ATOM 1267 N N . THR A 1 158 ? 5.528 -7.086 -7.565 1.00 89.25 158 THR A N 1
ATOM 1268 C CA . THR A 1 158 ? 5.510 -7.984 -8.731 1.00 89.25 158 THR A CA 1
ATOM 1269 C C . THR A 1 158 ? 6.922 -8.380 -9.146 1.00 89.25 158 THR A C 1
ATOM 1271 O O . THR A 1 158 ? 7.903 -7.701 -8.822 1.00 89.25 158 THR A O 1
ATOM 1274 N N . THR A 1 159 ? 7.051 -9.506 -9.846 1.00 84.25 159 THR A N 1
ATOM 1275 C CA . THR A 1 159 ? 8.303 -9.890 -10.507 1.00 84.25 159 THR A CA 1
ATOM 1276 C C . THR A 1 159 ? 8.508 -9.029 -11.755 1.00 84.25 159 THR A C 1
ATOM 1278 O O . THR A 1 159 ? 7.542 -8.603 -12.392 1.00 84.25 159 THR A O 1
ATOM 1281 N N . ALA A 1 160 ? 9.761 -8.757 -12.136 1.00 68.62 160 ALA A N 1
ATOM 1282 C CA . ALA A 1 160 ? 10.012 -8.315 -13.505 1.00 68.62 160 ALA A CA 1
ATOM 1283 C C . ALA A 1 160 ? 9.507 -9.393 -14.463 1.00 68.62 160 ALA A C 1
ATOM 1285 O O . ALA A 1 160 ? 9.711 -10.587 -14.244 1.00 68.62 160 ALA A O 1
ATOM 1286 N N . ARG A 1 161 ? 8.856 -8.953 -15.538 1.00 63.53 161 ARG A N 1
ATOM 1287 C CA . ARG A 1 161 ? 8.428 -9.809 -16.643 1.00 63.53 161 ARG A CA 1
ATOM 1288 C C . ARG A 1 161 ? 9.606 -10.706 -17.071 1.00 63.53 161 ARG A C 1
ATOM 1290 O O . ARG A 1 161 ? 10.623 -10.167 -17.497 1.00 63.53 161 ARG A O 1
ATOM 1297 N N . ASN A 1 162 ? 9.424 -12.032 -16.978 1.00 50.00 162 ASN A N 1
ATOM 1298 C CA . ASN A 1 162 ? 10.308 -13.132 -17.431 1.00 50.00 162 ASN A CA 1
ATOM 1299 C C . ASN A 1 162 ? 11.196 -13.854 -16.394 1.00 50.00 162 ASN A C 1
ATOM 1301 O O . ASN A 1 162 ? 12.389 -14.025 -16.635 1.00 50.00 162 ASN A O 1
ATOM 1305 N N . THR A 1 163 ? 10.623 -14.432 -15.338 1.00 50.50 163 THR A N 1
ATOM 1306 C CA . THR A 1 163 ? 11.220 -15.638 -14.729 1.00 50.50 163 THR A CA 1
ATOM 1307 C C . THR A 1 163 ? 10.134 -16.595 -14.246 1.00 50.50 163 THR A C 1
ATOM 1309 O O . THR A 1 163 ? 9.205 -16.210 -13.543 1.00 50.50 163 THR A O 1
ATOM 1312 N N . ASP A 1 164 ? 10.257 -17.844 -14.685 1.00 50.44 164 ASP A N 1
ATOM 1313 C CA . ASP A 1 164 ? 9.273 -18.937 -14.709 1.00 50.44 164 ASP A CA 1
ATOM 1314 C C . ASP A 1 164 ? 8.979 -19.571 -13.330 1.00 50.44 164 ASP A C 1
ATOM 1316 O O . ASP A 1 164 ? 8.712 -20.762 -13.198 1.00 50.44 164 ASP A O 1
ATOM 1320 N N . THR A 1 165 ? 9.074 -18.785 -12.259 1.00 50.34 165 THR A N 1
ATOM 1321 C CA . THR A 1 165 ? 8.959 -19.267 -10.878 1.00 50.34 165 THR A CA 1
ATOM 1322 C C . THR A 1 165 ? 7.827 -18.537 -10.171 1.00 50.34 165 THR A C 1
ATOM 1324 O O . THR A 1 165 ? 7.961 -17.380 -9.787 1.00 50.34 165 THR A O 1
ATOM 1327 N N . GLN A 1 166 ? 6.712 -19.260 -10.031 1.00 54.91 166 GLN A N 1
ATOM 1328 C CA . GLN A 1 166 ? 5.528 -18.932 -9.233 1.00 54.91 166 GLN A CA 1
ATOM 1329 C C . GLN A 1 166 ? 4.859 -17.602 -9.616 1.00 54.91 166 GLN A C 1
ATOM 1331 O O . GLN A 1 166 ? 4.861 -16.614 -8.884 1.00 54.91 166 GLN A O 1
ATOM 1336 N N . VAL A 1 167 ? 4.252 -17.597 -10.805 1.00 60.31 167 VAL A N 1
ATOM 1337 C CA . VAL A 1 167 ? 3.390 -16.505 -11.264 1.00 60.31 167 VAL A CA 1
ATOM 1338 C C . VAL A 1 167 ? 2.091 -16.550 -10.458 1.00 60.31 167 VAL A C 1
ATOM 1340 O O . VAL A 1 167 ? 1.157 -17.270 -10.808 1.00 60.31 167 VAL A O 1
ATOM 1343 N N . VAL A 1 168 ? 2.014 -15.777 -9.371 1.00 67.44 168 VAL A N 1
ATOM 1344 C CA . VAL A 1 168 ? 0.712 -15.369 -8.823 1.00 67.44 168 VAL A CA 1
ATOM 1345 C C . VAL A 1 168 ? -0.061 -14.745 -9.980 1.00 67.44 168 VAL A C 1
ATOM 1347 O O . VAL A 1 168 ? 0.458 -13.850 -10.654 1.00 67.44 168 VAL A O 1
ATOM 1350 N N . SER A 1 169 ? -1.263 -15.254 -10.261 1.00 81.62 169 SER A N 1
ATOM 1351 C CA . SER A 1 169 ? -2.033 -14.772 -11.409 1.00 81.62 169 SER A CA 1
ATOM 1352 C C . SER A 1 169 ? -2.231 -13.259 -11.301 1.00 81.62 169 SER A C 1
ATOM 1354 O O . SER A 1 169 ? -2.578 -12.737 -10.240 1.00 81.62 169 SER A O 1
ATOM 1356 N N . PHE A 1 170 ? -1.992 -12.543 -12.399 1.00 84.69 170 PHE A N 1
ATOM 1357 C CA . PHE A 1 170 ? -2.188 -11.095 -12.432 1.00 84.69 170 PHE A CA 1
ATOM 1358 C C . PHE A 1 170 ? -3.625 -10.718 -12.038 1.00 84.69 170 PHE A C 1
ATOM 1360 O O . PHE A 1 170 ? -3.834 -9.745 -11.319 1.00 84.69 170 PHE A O 1
ATOM 1367 N N . ASP A 1 171 ? -4.596 -11.560 -12.403 1.00 89.19 171 ASP A N 1
ATOM 1368 C CA . ASP A 1 171 ? -5.997 -11.428 -12.002 1.00 89.19 171 ASP A CA 1
ATOM 1369 C C . ASP A 1 171 ? -6.188 -11.472 -10.479 1.00 89.19 171 ASP A C 1
ATOM 1371 O O . ASP A 1 171 ? -6.958 -10.683 -9.935 1.00 89.19 171 ASP A O 1
ATOM 1375 N N . LEU A 1 172 ? -5.480 -12.357 -9.766 1.00 90.94 172 LEU A N 1
ATOM 1376 C CA . LEU A 1 172 ? -5.518 -12.403 -8.301 1.00 90.94 172 LEU A CA 1
ATOM 1377 C C . LEU A 1 172 ? -4.937 -11.123 -7.693 1.00 90.94 172 LEU A C 1
ATOM 1379 O O . LEU A 1 172 ? -5.516 -10.577 -6.758 1.00 90.94 172 LEU A O 1
ATOM 1383 N N . ILE A 1 173 ? -3.834 -10.612 -8.244 1.00 92.25 173 ILE A N 1
ATOM 1384 C CA . ILE A 1 173 ? -3.222 -9.357 -7.785 1.00 92.25 173 ILE A CA 1
ATOM 1385 C C . ILE A 1 173 ? -4.201 -8.190 -7.952 1.00 92.25 173 ILE A C 1
ATOM 1387 O O . ILE A 1 173 ? -4.396 -7.421 -7.015 1.00 92.25 173 ILE A O 1
ATOM 1391 N N . LEU A 1 174 ? -4.852 -8.079 -9.114 1.00 93.06 174 LEU A N 1
ATOM 1392 C CA . LEU A 1 174 ? -5.843 -7.031 -9.364 1.00 93.06 174 LEU A CA 1
ATOM 1393 C C . LEU A 1 174 ? -7.031 -7.118 -8.401 1.00 93.06 174 LEU A C 1
ATOM 1395 O O . LEU A 1 174 ? -7.420 -6.105 -7.827 1.00 93.06 174 LEU A O 1
ATOM 1399 N N . LYS A 1 175 ? -7.564 -8.322 -8.167 1.00 94.94 175 LYS A N 1
ATOM 1400 C CA . LYS A 1 175 ? -8.658 -8.529 -7.206 1.00 94.94 175 LYS A CA 1
ATOM 1401 C C . LYS A 1 175 ? -8.249 -8.170 -5.779 1.00 94.94 175 LYS A C 1
ATOM 1403 O O . LYS A 1 175 ? -9.025 -7.562 -5.051 1.00 94.94 175 LYS A O 1
ATOM 1408 N N . ARG A 1 176 ? -7.024 -8.517 -5.375 1.00 95.44 176 ARG A N 1
ATOM 1409 C CA . ARG A 1 176 ? -6.474 -8.146 -4.062 1.00 95.44 176 ARG A CA 1
ATOM 1410 C C . ARG A 1 176 ? -6.357 -6.635 -3.912 1.00 95.44 176 ARG A C 1
ATOM 1412 O O . ARG A 1 176 ? -6.739 -6.100 -2.880 1.00 95.44 176 ARG A O 1
ATOM 1419 N N . LEU A 1 177 ? -5.871 -5.945 -4.944 1.00 96.00 177 LEU A N 1
ATOM 1420 C CA . LEU A 1 177 ? -5.815 -4.483 -4.958 1.00 96.00 177 LEU A CA 1
ATOM 1421 C C . LEU A 1 177 ? -7.209 -3.856 -4.852 1.00 96.00 177 LEU A C 1
ATOM 1423 O O . LEU A 1 177 ? -7.373 -2.889 -4.116 1.00 96.00 177 LEU A O 1
ATOM 1427 N N . GLU A 1 178 ? -8.204 -4.412 -5.545 1.00 95.94 178 GLU A N 1
ATOM 1428 C CA . GLU A 1 178 ? -9.596 -3.961 -5.467 1.00 95.94 178 GLU A CA 1
ATOM 1429 C C . GLU A 1 178 ? -10.175 -4.130 -4.055 1.00 95.94 178 GLU A C 1
ATOM 1431 O O . GLU A 1 178 ? -10.723 -3.178 -3.501 1.00 95.94 178 GLU A O 1
ATOM 1436 N N . VAL A 1 179 ? -10.019 -5.311 -3.447 1.00 96.19 179 VAL A N 1
ATOM 1437 C CA . VAL A 1 179 ? -10.488 -5.569 -2.077 1.00 96.19 179 VAL A CA 1
ATOM 1438 C C . VAL A 1 179 ? -9.794 -4.650 -1.080 1.00 96.19 179 VAL A C 1
ATOM 1440 O O . VAL A 1 179 ? -10.473 -4.014 -0.278 1.00 96.19 179 VAL A O 1
ATOM 1443 N N . THR A 1 180 ? -8.471 -4.493 -1.169 1.00 96.56 180 THR A N 1
ATOM 1444 C CA . THR A 1 180 ? -7.743 -3.562 -0.300 1.00 96.56 180 THR A CA 1
ATOM 1445 C C . THR A 1 180 ? -8.216 -2.123 -0.491 1.00 96.56 180 THR A C 1
ATOM 1447 O O . THR A 1 180 ? -8.422 -1.423 0.495 1.00 96.56 180 THR A O 1
ATOM 1450 N N . ALA A 1 181 ? -8.418 -1.667 -1.732 1.00 96.62 181 ALA A N 1
ATOM 1451 C CA . ALA A 1 181 ? -8.904 -0.316 -1.996 1.00 96.62 181 ALA A CA 1
ATOM 1452 C C . ALA A 1 181 ? -10.284 -0.086 -1.365 1.00 96.62 181 ALA A C 1
ATOM 1454 O O . ALA A 1 181 ? -10.485 0.906 -0.668 1.00 96.62 181 ALA A O 1
ATOM 1455 N N . ASN A 1 182 ? -11.217 -1.019 -1.564 1.00 96.56 182 ASN A N 1
ATOM 1456 C CA . ASN A 1 182 ? -12.559 -0.935 -0.992 1.00 96.56 182 ASN A CA 1
ATOM 1457 C C . ASN A 1 182 ? -12.534 -0.952 0.539 1.00 96.56 182 ASN A C 1
ATOM 1459 O O . ASN A 1 182 ? -13.260 -0.179 1.168 1.00 96.56 182 ASN A O 1
ATOM 1463 N N . GLU A 1 183 ? -11.676 -1.774 1.140 1.00 96.38 183 GLU A N 1
ATOM 1464 C CA . GLU A 1 183 ? -11.554 -1.839 2.594 1.00 96.38 183 GLU A CA 1
ATOM 1465 C C . GLU A 1 183 ? -10.964 -0.550 3.170 1.00 96.38 183 GLU A C 1
ATOM 1467 O O . GLU A 1 183 ? -11.451 -0.029 4.168 1.00 96.38 183 GLU A O 1
ATOM 1472 N N . VAL A 1 184 ? -9.965 0.032 2.505 1.00 96.19 184 VAL A N 1
ATOM 1473 C CA . VAL A 1 184 ? -9.372 1.313 2.908 1.00 96.19 184 VAL A CA 1
ATOM 1474 C C . VAL A 1 184 ? -10.382 2.465 2.814 1.00 96.19 184 VAL A C 1
ATOM 1476 O O . VAL A 1 184 ? -10.467 3.296 3.723 1.00 96.19 184 VAL A O 1
ATOM 1479 N N . LEU A 1 185 ? -11.184 2.501 1.748 1.00 95.81 185 LEU A N 1
ATOM 1480 C CA . LEU A 1 185 ? -12.267 3.478 1.606 1.00 95.81 185 LEU A CA 1
ATOM 1481 C C . LEU A 1 185 ? -13.329 3.290 2.699 1.00 95.81 185 LEU A C 1
ATOM 1483 O O . LEU A 1 185 ? -13.780 4.263 3.300 1.00 95.81 185 LEU A O 1
ATOM 1487 N N . THR A 1 186 ? -13.690 2.041 3.001 1.00 96.38 186 THR A N 1
ATOM 1488 C CA . THR A 1 186 ? -14.663 1.693 4.053 1.00 96.38 186 THR A CA 1
ATOM 1489 C C . THR A 1 186 ? -14.143 2.029 5.452 1.00 96.38 186 THR A C 1
ATOM 1491 O O . THR A 1 186 ? -14.905 2.475 6.312 1.00 96.38 186 THR A O 1
ATOM 1494 N N . ALA A 1 187 ? -12.836 1.882 5.673 1.00 95.19 187 ALA A N 1
ATOM 1495 C CA . ALA A 1 187 ? -12.149 2.295 6.891 1.00 95.19 187 ALA A CA 1
ATOM 1496 C C . ALA A 1 187 ? -12.189 3.818 7.109 1.00 95.19 187 ALA A C 1
ATOM 1498 O O . ALA A 1 187 ? -12.089 4.270 8.251 1.00 95.19 187 ALA A O 1
ATOM 1499 N N . GLY A 1 188 ? -12.391 4.596 6.040 1.00 93.62 188 GLY A N 1
ATOM 1500 C CA . GLY A 1 188 ? -12.610 6.039 6.089 1.00 93.62 188 GLY A CA 1
ATOM 1501 C C . GLY A 1 188 ? -11.465 6.883 5.533 1.00 93.62 188 GLY A C 1
ATOM 1502 O O . GLY A 1 188 ? -11.453 8.089 5.780 1.00 93.62 188 GLY A O 1
ATOM 1503 N N . ILE A 1 189 ? -10.509 6.294 4.805 1.00 94.38 189 ILE A N 1
ATOM 1504 C CA . ILE A 1 189 ? -9.527 7.084 4.049 1.00 94.38 189 ILE A CA 1
ATOM 1505 C C . ILE A 1 189 ? -10.226 7.631 2.791 1.00 94.38 189 ILE A C 1
ATOM 1507 O O . ILE A 1 189 ? -10.791 6.848 2.023 1.00 94.38 189 ILE A O 1
ATOM 1511 N N . PRO A 1 190 ? -10.224 8.956 2.563 1.00 92.44 190 PRO A N 1
ATOM 1512 C CA . PRO A 1 190 ? -10.876 9.553 1.408 1.00 92.44 190 PRO A CA 1
ATOM 1513 C C . PRO A 1 190 ? -10.205 9.124 0.100 1.00 92.44 190 PRO A C 1
ATOM 1515 O O . PRO A 1 190 ? -8.987 8.953 0.024 1.00 92.44 190 PRO A O 1
ATOM 1518 N N . LYS A 1 191 ? -11.008 8.983 -0.960 1.00 92.44 191 LYS A N 1
ATOM 1519 C CA . LYS A 1 191 ? -10.544 8.512 -2.274 1.00 92.44 191 LYS A CA 1
ATOM 1520 C C . LYS A 1 191 ? -9.443 9.400 -2.849 1.00 92.44 191 LYS A C 1
ATOM 1522 O O . LYS A 1 191 ? -8.550 8.905 -3.523 1.00 92.44 191 LYS A O 1
ATOM 1527 N N . GLU A 1 192 ? -9.499 10.697 -2.574 1.00 90.75 192 GLU A N 1
ATOM 1528 C CA . GLU A 1 192 ? -8.535 11.685 -3.060 1.00 90.75 192 GLU A CA 1
ATOM 1529 C C . GLU A 1 192 ? -7.152 11.519 -2.416 1.00 90.75 192 GLU A C 1
ATOM 1531 O O . GLU A 1 192 ? -6.181 12.079 -2.912 1.00 90.75 192 GLU A O 1
ATOM 1536 N N . ARG A 1 193 ? -7.060 10.753 -1.321 1.00 90.81 193 ARG A N 1
ATOM 1537 C CA . ARG A 1 193 ? -5.821 10.484 -0.581 1.00 90.81 193 ARG A CA 1
ATOM 1538 C C . ARG A 1 193 ? -5.333 9.046 -0.740 1.00 90.81 193 ARG A C 1
ATOM 1540 O O . ARG A 1 193 ? -4.301 8.708 -0.176 1.00 90.81 193 ARG A O 1
ATOM 1547 N N . LEU A 1 194 ? -6.063 8.205 -1.475 1.00 94.38 194 LEU A N 1
ATOM 1548 C CA . LEU A 1 194 ? -5.745 6.796 -1.687 1.00 94.38 194 LEU A CA 1
ATOM 1549 C C . LEU A 1 194 ? -5.180 6.571 -3.091 1.00 94.38 194 LEU A C 1
ATOM 1551 O O . LEU A 1 194 ? -5.838 6.848 -4.093 1.00 94.38 194 LEU A O 1
ATOM 1555 N N . ALA A 1 195 ? -4.017 5.931 -3.156 1.00 94.62 195 ALA A N 1
ATOM 1556 C CA . ALA A 1 195 ? -3.496 5.309 -4.363 1.00 94.62 195 ALA A CA 1
ATOM 1557 C C . ALA A 1 195 ? -3.298 3.802 -4.148 1.00 94.62 195 ALA A C 1
ATOM 1559 O O . ALA A 1 195 ? -2.824 3.357 -3.104 1.00 94.62 195 ALA A O 1
ATOM 1560 N N . VAL A 1 196 ? -3.628 2.999 -5.158 1.00 94.50 196 VAL A N 1
ATOM 1561 C CA . VAL A 1 196 ? -3.299 1.569 -5.186 1.00 94.50 196 VAL A CA 1
ATOM 1562 C C . VAL A 1 196 ? -2.536 1.248 -6.462 1.00 94.50 196 VAL A C 1
ATOM 1564 O O . VAL A 1 196 ? -2.853 1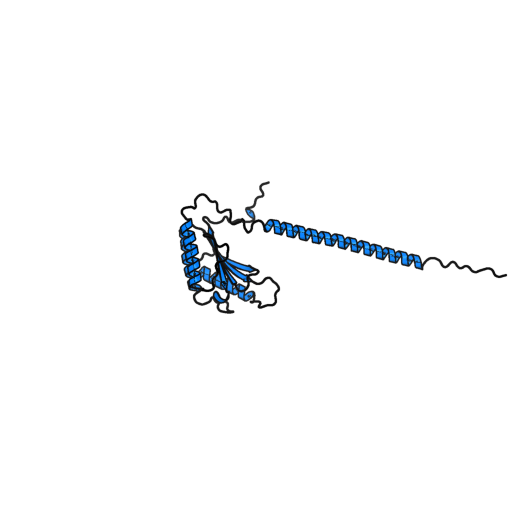.780 -7.526 1.00 94.50 196 VAL A O 1
ATOM 1567 N N . GLY A 1 197 ? -1.511 0.403 -6.375 1.00 93.56 197 GLY A N 1
ATOM 1568 C CA . GLY A 1 197 ? -0.614 0.200 -7.507 1.00 93.56 197 GLY A CA 1
ATOM 1569 C C . GLY A 1 197 ? 0.254 -1.045 -7.433 1.00 93.56 197 GLY A C 1
ATOM 1570 O O . GLY A 1 197 ? 0.111 -1.898 -6.559 1.00 93.56 197 GLY A O 1
ATOM 1571 N N . LEU A 1 198 ? 1.171 -1.143 -8.393 1.00 92.94 198 LEU A N 1
ATOM 1572 C CA . LEU A 1 198 ? 2.125 -2.239 -8.514 1.00 92.94 198 LEU A CA 1
ATOM 1573 C C . LEU A 1 198 ? 3.543 -1.718 -8.299 1.00 92.94 198 LEU A C 1
ATOM 1575 O O . LEU A 1 198 ? 3.923 -0.686 -8.845 1.00 92.94 198 LEU A O 1
ATOM 1579 N N . GLN A 1 199 ? 4.344 -2.480 -7.563 1.00 91.00 199 GLN A N 1
ATOM 1580 C CA . GLN A 1 199 ? 5.765 -2.232 -7.368 1.00 91.00 199 GLN A CA 1
ATOM 1581 C C . GLN A 1 199 ? 6.570 -3.308 -8.115 1.00 91.00 199 GLN A C 1
ATOM 1583 O O . GLN A 1 199 ? 6.614 -4.459 -7.673 1.00 91.00 199 GLN A O 1
ATOM 1588 N N . PRO A 1 200 ? 7.227 -2.977 -9.239 1.00 88.31 200 PRO A N 1
ATOM 1589 C CA . PRO A 1 200 ? 8.072 -3.925 -9.959 1.00 88.31 200 PRO A CA 1
ATOM 1590 C C . PRO A 1 200 ? 9.280 -4.372 -9.129 1.00 88.31 200 PRO A C 1
ATOM 1592 O O . PRO A 1 200 ? 9.796 -3.607 -8.311 1.00 88.31 200 PRO A O 1
ATOM 1595 N N . ASN A 1 201 ? 9.776 -5.580 -9.406 1.00 87.06 201 ASN A N 1
ATOM 1596 C CA . ASN A 1 201 ? 10.988 -6.169 -8.816 1.00 87.06 201 ASN A CA 1
ATOM 1597 C C . ASN A 1 201 ? 10.951 -6.351 -7.294 1.00 87.06 201 ASN A C 1
ATOM 1599 O O . ASN A 1 201 ? 11.991 -6.324 -6.640 1.00 87.06 201 ASN A O 1
ATOM 1603 N N . ARG A 1 202 ? 9.761 -6.522 -6.718 1.00 90.44 202 ARG A N 1
ATOM 1604 C CA . ARG A 1 202 ? 9.565 -6.633 -5.264 1.00 90.44 202 ARG A CA 1
ATOM 1605 C C . ARG A 1 202 ? 8.559 -7.728 -4.897 1.00 90.44 202 ARG A C 1
ATOM 1607 O O . ARG A 1 202 ? 7.783 -7.574 -3.962 1.00 90.44 202 ARG A O 1
ATOM 1614 N N . ALA A 1 203 ? 8.539 -8.809 -5.674 1.00 90.19 203 ALA A N 1
ATOM 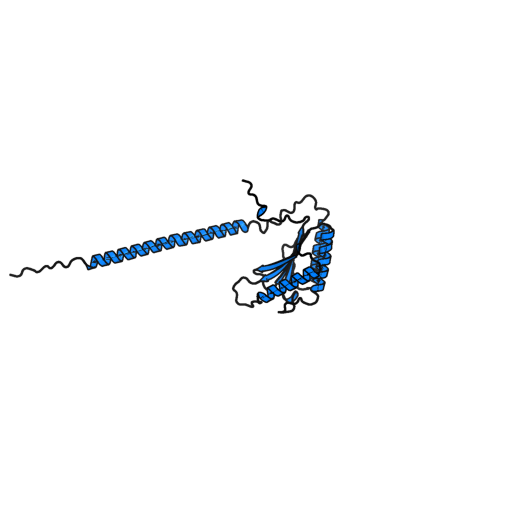1615 C CA . ALA A 1 203 ? 7.613 -9.923 -5.491 1.00 90.19 203 ALA A CA 1
ATOM 1616 C C . ALA A 1 203 ? 7.637 -10.499 -4.065 1.00 90.19 203 ALA A C 1
ATOM 1618 O O . ALA A 1 203 ? 8.672 -10.498 -3.400 1.00 90.19 203 ALA A O 1
ATOM 1619 N N . GLY A 1 204 ? 6.484 -11.001 -3.616 1.00 90.94 204 GLY A N 1
ATOM 1620 C CA . GLY A 1 204 ? 6.310 -11.567 -2.274 1.00 90.94 204 GLY A CA 1
ATOM 1621 C C . GLY A 1 204 ? 6.130 -10.523 -1.168 1.00 90.94 204 GLY A C 1
ATOM 1622 O O . GLY A 1 204 ? 5.973 -10.886 -0.004 1.00 90.94 204 GLY A O 1
ATOM 1623 N N . SER A 1 205 ? 6.116 -9.231 -1.503 1.00 95.00 205 SER A N 1
ATOM 1624 C CA . SER A 1 205 ? 5.856 -8.155 -0.546 1.00 95.00 205 SER A CA 1
ATOM 1625 C C . SER A 1 205 ? 4.769 -7.201 -1.026 1.00 95.00 205 SER A C 1
ATOM 1627 O O . SER A 1 205 ? 4.587 -6.992 -2.223 1.00 95.00 205 SER A O 1
ATOM 1629 N N . VAL A 1 206 ? 4.078 -6.587 -0.075 1.00 96.25 206 VAL A N 1
ATOM 1630 C CA . VAL A 1 206 ? 3.260 -5.394 -0.282 1.00 96.25 206 VAL A CA 1
ATOM 1631 C C . VAL A 1 206 ? 3.861 -4.233 0.490 1.00 96.25 206 VAL A C 1
ATOM 1633 O O . VAL A 1 206 ? 4.595 -4.432 1.461 1.00 96.25 206 VAL A O 1
ATOM 1636 N N . PHE A 1 207 ? 3.566 -3.023 0.041 1.00 96.19 207 PHE A N 1
ATOM 1637 C CA . PHE A 1 207 ? 4.077 -1.806 0.643 1.00 96.19 207 PHE A CA 1
ATOM 1638 C C . PHE A 1 207 ? 2.922 -0.903 1.028 1.00 96.19 207 PHE A C 1
ATOM 1640 O O . PHE A 1 207 ? 2.031 -0.657 0.217 1.00 96.19 207 PHE A O 1
ATOM 1647 N N . VAL A 1 208 ? 2.977 -0.401 2.253 1.00 96.25 208 VAL A N 1
ATOM 1648 C CA . VAL A 1 208 ? 2.140 0.698 2.720 1.00 96.25 208 VAL A CA 1
ATOM 1649 C C . VAL A 1 208 ? 3.021 1.932 2.771 1.00 96.25 208 VAL A C 1
ATOM 1651 O O . VAL A 1 208 ? 4.060 1.928 3.434 1.00 96.25 208 VAL A O 1
ATOM 1654 N N . VAL A 1 209 ? 2.626 2.968 2.043 1.00 94.88 209 VAL A N 1
ATOM 1655 C CA . VAL A 1 209 ? 3.370 4.219 1.936 1.00 94.88 209 VAL A CA 1
ATOM 1656 C C . VAL A 1 209 ? 2.488 5.351 2.427 1.00 94.88 209 VAL A C 1
ATOM 1658 O O . VAL A 1 209 ? 1.337 5.460 2.018 1.00 94.88 209 VAL A O 1
ATOM 1661 N N . ILE A 1 210 ? 3.026 6.188 3.303 1.00 92.75 210 ILE A N 1
ATOM 1662 C CA . ILE A 1 210 ? 2.349 7.374 3.814 1.00 92.75 210 ILE A CA 1
ATOM 1663 C C . ILE A 1 210 ? 3.280 8.556 3.618 1.00 92.75 210 ILE A C 1
ATOM 1665 O O . ILE A 1 210 ? 4.428 8.531 4.065 1.00 92.75 210 ILE A O 1
ATOM 1669 N N . ARG A 1 211 ? 2.786 9.586 2.941 1.00 90.31 211 ARG A N 1
ATOM 1670 C CA . ARG A 1 211 ? 3.480 10.861 2.743 1.00 90.31 211 ARG A CA 1
ATOM 1671 C C . ARG A 1 211 ? 2.680 11.944 3.430 1.00 90.31 211 ARG A C 1
ATOM 1673 O O . ARG A 1 211 ? 1.475 12.000 3.234 1.00 90.31 211 ARG A O 1
ATOM 1680 N N . ILE A 1 212 ? 3.335 12.784 4.218 1.00 87.25 212 ILE A N 1
ATOM 1681 C CA . ILE A 1 212 ? 2.711 13.893 4.939 1.00 87.25 212 ILE A CA 1
ATOM 1682 C C . ILE A 1 212 ? 3.274 15.196 4.378 1.00 87.25 212 ILE A C 1
ATOM 1684 O O . ILE A 1 212 ? 4.486 15.364 4.249 1.00 87.25 212 ILE A O 1
ATOM 1688 N N . TYR A 1 213 ? 2.382 16.127 4.073 1.00 83.38 213 TYR A N 1
ATOM 1689 C CA . TYR A 1 213 ? 2.670 17.428 3.495 1.00 83.38 213 TYR A CA 1
ATOM 1690 C C . TYR A 1 213 ? 2.066 18.522 4.377 1.00 83.38 213 TYR A C 1
ATOM 1692 O O . TYR A 1 213 ? 0.968 18.375 4.912 1.00 83.38 213 TYR A O 1
ATOM 1700 N N . ASP A 1 214 ? 2.775 19.642 4.515 1.00 74.75 214 ASP A N 1
ATOM 1701 C CA . ASP A 1 214 ? 2.272 20.824 5.231 1.00 74.75 214 ASP A CA 1
ATOM 1702 C C . ASP A 1 214 ? 1.084 21.481 4.526 1.00 74.75 214 ASP A C 1
ATOM 1704 O O . ASP A 1 214 ? 0.230 22.089 5.162 1.00 74.75 214 ASP A O 1
ATOM 1708 N N . GLN A 1 215 ? 1.034 21.372 3.200 1.00 69.75 215 GLN A N 1
ATOM 1709 C CA . GLN A 1 215 ? -0.044 21.893 2.371 1.00 69.75 215 GLN A CA 1
ATOM 1710 C C . GLN A 1 215 ? -0.380 20.890 1.275 1.00 69.75 215 GLN A C 1
ATOM 1712 O O . GLN A 1 215 ? 0.434 20.031 0.935 1.00 69.75 215 GLN A O 1
ATOM 1717 N N . VAL A 1 216 ? -1.582 21.019 0.710 1.00 71.81 216 VAL A N 1
ATOM 1718 C CA . VAL A 1 216 ? -2.013 20.229 -0.449 1.00 71.81 216 VAL A CA 1
ATOM 1719 C C . VAL A 1 216 ? -0.960 20.383 -1.558 1.00 71.81 216 VAL A C 1
ATOM 1721 O O . VAL A 1 216 ? -0.722 21.517 -1.990 1.00 71.81 216 VAL A O 1
ATOM 1724 N N 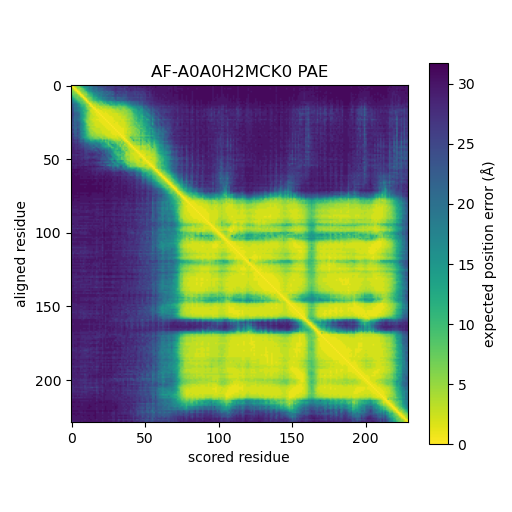. PRO A 1 217 ? -0.325 19.291 -2.025 1.00 67.94 217 PRO A N 1
ATOM 1725 C CA . PRO A 1 217 ? 0.630 19.368 -3.114 1.00 67.94 217 PRO A CA 1
ATOM 1726 C C . PRO A 1 217 ? -0.050 19.999 -4.335 1.00 67.94 217 PRO A C 1
ATOM 1728 O O . PRO A 1 217 ? -1.196 19.653 -4.648 1.00 67.94 217 PRO A O 1
ATOM 1731 N N . PRO A 1 218 ? 0.611 20.928 -5.045 1.00 65.75 218 PRO A N 1
ATOM 1732 C CA . PRO A 1 218 ? 0.044 21.480 -6.263 1.00 65.75 218 PRO A CA 1
ATOM 1733 C C . PRO A 1 218 ? -0.208 20.340 -7.252 1.00 65.75 218 PRO A C 1
ATOM 1735 O O . PRO A 1 218 ? 0.678 19.531 -7.522 1.00 65.75 218 PRO A O 1
ATOM 1738 N N . ASN A 1 219 ? -1.418 20.278 -7.807 1.00 59.66 219 ASN A N 1
ATOM 1739 C CA . ASN A 1 219 ? -1.745 19.302 -8.838 1.00 59.66 219 ASN A CA 1
ATOM 1740 C C . ASN A 1 219 ? -1.008 19.688 -10.132 1.00 59.66 219 ASN A C 1
ATOM 1742 O O . ASN A 1 219 ? -1.495 20.506 -10.919 1.00 59.66 219 ASN A O 1
ATOM 1746 N N . ILE A 1 220 ? 0.202 19.153 -10.317 1.00 57.50 220 ILE A N 1
ATOM 1747 C CA . ILE A 1 220 ? 1.004 19.379 -11.519 1.00 57.50 220 ILE A CA 1
ATOM 1748 C C . ILE A 1 220 ? 0.374 18.565 -12.646 1.00 57.50 220 ILE A C 1
ATOM 1750 O O . ILE A 1 220 ? 0.633 17.378 -12.827 1.00 57.50 220 ILE A O 1
ATOM 1754 N N . THR A 1 221 ? -0.477 19.225 -13.419 1.00 54.16 221 THR A N 1
ATOM 1755 C CA . THR A 1 221 ? -0.968 18.684 -14.684 1.00 54.16 221 THR A CA 1
ATOM 1756 C C . THR A 1 221 ? 0.002 19.082 -15.789 1.00 54.16 221 THR A C 1
ATOM 1758 O O . THR A 1 221 ? 0.565 20.171 -15.764 1.00 54.16 221 THR A O 1
ATOM 1761 N N . PHE A 1 222 ? 0.186 18.246 -16.813 1.00 53.56 222 PHE A N 1
ATOM 1762 C CA . PHE A 1 222 ? 1.052 18.588 -17.956 1.00 53.56 222 PHE A CA 1
ATOM 1763 C C . PHE A 1 222 ? 0.657 19.910 -18.650 1.00 53.56 222 PHE A C 1
ATOM 1765 O O . PHE A 1 222 ? 1.469 20.518 -19.339 1.00 53.56 222 PHE A O 1
ATOM 1772 N N . SER A 1 223 ? -0.569 20.396 -18.433 1.00 57.19 223 SER A N 1
ATOM 1773 C CA . SER A 1 223 ? -1.054 21.706 -18.876 1.00 57.19 223 SER A CA 1
ATOM 1774 C C . SER A 1 223 ? -0.476 22.913 -18.126 1.00 57.19 223 SER A C 1
ATOM 1776 O O . SER A 1 223 ? -0.571 24.024 -18.645 1.00 57.19 223 SER A O 1
ATOM 1778 N N . SER A 1 224 ? 0.096 22.745 -16.929 1.00 49.47 224 SER A N 1
ATOM 1779 C CA . SER A 1 224 ? 0.659 23.855 -16.144 1.00 49.47 224 SER A CA 1
ATOM 1780 C C . SER A 1 224 ? 2.127 24.157 -16.461 1.00 49.47 224 SER A C 1
ATOM 1782 O O . SER A 1 224 ? 2.663 25.133 -15.945 1.00 49.47 224 SER A O 1
ATOM 1784 N N . TYR A 1 225 ? 2.778 23.369 -17.323 1.00 42.19 225 TYR A N 1
ATOM 1785 C CA . TYR A 1 225 ? 4.148 23.628 -17.766 1.00 42.19 225 TYR A CA 1
ATOM 1786 C C . TYR A 1 225 ? 4.132 24.551 -18.996 1.00 42.19 225 TYR A C 1
ATOM 1788 O O . TYR A 1 225 ? 3.983 24.101 -20.131 1.00 42.19 225 TYR A O 1
ATOM 1796 N N . ARG A 1 226 ? 4.243 25.869 -18.783 1.00 51.12 226 ARG A N 1
ATOM 1797 C CA . ARG A 1 226 ? 4.643 26.798 -19.851 1.00 51.12 226 ARG A CA 1
ATOM 1798 C C . ARG A 1 226 ? 6.161 26.911 -19.826 1.00 51.12 226 ARG A C 1
ATOM 1800 O O . ARG A 1 226 ? 6.711 27.333 -18.818 1.00 51.12 226 ARG A O 1
ATOM 1807 N N . GLU A 1 227 ? 6.804 26.561 -20.939 1.00 45.50 227 GLU A N 1
ATOM 1808 C CA . GLU A 1 227 ? 8.194 26.936 -21.205 1.00 45.50 227 GLU A CA 1
ATOM 1809 C C . GLU A 1 227 ? 8.318 28.461 -21.100 1.00 45.50 227 GLU A C 1
ATOM 1811 O O . GLU A 1 227 ? 7.792 29.194 -21.944 1.00 45.50 227 GLU A O 1
ATOM 1816 N N . GLU A 1 228 ? 8.996 28.948 -20.063 1.00 46.06 228 GLU A N 1
ATOM 1817 C CA . GLU A 1 228 ? 9.598 30.275 -20.119 1.00 46.06 228 GLU A CA 1
ATOM 1818 C C . GLU A 1 228 ? 10.737 30.202 -21.144 1.00 46.06 228 GLU A C 1
ATOM 1820 O O . GLU A 1 228 ? 11.703 29.458 -20.971 1.00 46.06 228 GLU A O 1
ATOM 1825 N N . ARG A 1 229 ? 10.545 30.901 -22.265 1.00 40.81 229 ARG A N 1
ATOM 1826 C CA . ARG A 1 229 ? 11.548 31.101 -23.315 1.00 40.81 229 ARG A CA 1
ATOM 1827 C C . ARG A 1 229 ? 12.436 32.293 -23.007 1.00 40.81 229 ARG A C 1
ATOM 1829 O O . ARG A 1 229 ? 11.880 33.306 -22.527 1.00 40.81 229 ARG A O 1
#

Mean predicted aligned error: 16.93 Å